Protein AF-A0A842Q6C2-F1 (afdb_monomer)

pLDDT: mean 70.19, std 13.35, range [34.06, 87.88]

Solvent-accessible surface area (backbone atoms only — not comparable to full-atom values): 9998 Å² total; per-residue (Å²)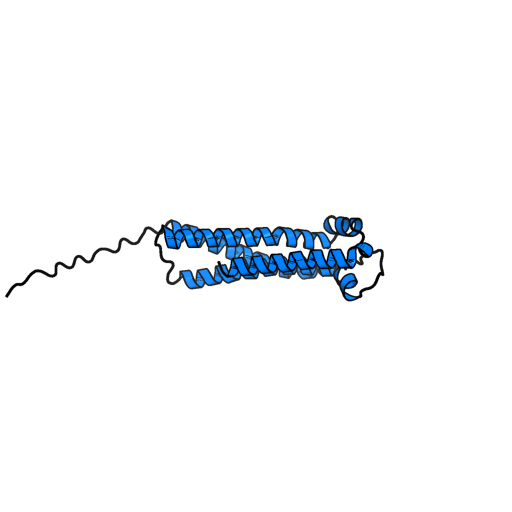: 92,72,68,40,53,50,53,48,50,52,49,53,53,53,51,52,50,53,53,49,52,47,66,75,38,59,87,74,52,58,68,67,60,57,51,46,28,38,77,56,65,44,26,28,37,28,53,49,19,61,59,49,41,59,53,50,46,50,52,48,43,52,52,39,54,50,52,51,48,43,44,72,75,64,66,60,72,85,72,65,76,54,53,63,53,47,48,44,33,60,41,19,40,50,50,18,42,50,48,29,25,51,47,30,33,50,39,11,34,61,13,31,27,54,52,56,42,68,71,64,70,44,89,69,58,103,60,68,68,62,35,68,68,60,40,61,70,44,48,58,61,39,50,54,26,45,52,41,21,52,54,17,50,52,52,46,53,52,52,49,54,56,59,68,70,52,71,80,79,74,76,75,76,80,78,73,84,74,72,89,74,92,129

Radius of gyration: 24.78 Å; Cα contacts (8 Å, |Δi|>4): 148; chains: 1; bounding box: 52×26×93 Å

Secondary structure (DSSP, 8-state):
-HHHHHHHHHHHHHHHHHHHHHHHTTTTS-HHHHHHHHHSSTTHHHHHHHHHHHHHHHHHHHHHHHHHHHHHHH-----STHHHHHHHHHHHHHHHHHHHHHHHHHHHHHHTSHHHHHHH-----SS----HHHHHHHHHHHHHHHHHHHHHHHHHHHHHHHHHHS-----------------

Structure (mmCIF, N/CA/C/O backbone):
data_AF-A0A842Q6C2-F1
#
_entry.id   AF-A0A842Q6C2-F1
#
loop_
_atom_site.group_PDB
_atom_site.id
_atom_site.type_symbol
_atom_site.label_atom_id
_atom_site.label_alt_id
_atom_site.label_comp_id
_atom_site.label_asym_id
_atom_site.label_entity_id
_atom_site.label_seq_id
_atom_site.pdbx_PDB_ins_code
_atom_site.Cartn_x
_atom_site.Cartn_y
_atom_site.Cartn_z
_atom_site.occupancy
_atom_site.B_iso_or_equiv
_atom_site.auth_seq_id
_atom_site.auth_comp_id
_atom_site.auth_asym_id
_atom_site.auth_atom_id
_atom_site.pdbx_PDB_model_num
ATOM 1 N N . MET A 1 1 ? -1.614 2.143 16.964 1.00 62.56 1 MET A N 1
ATOM 2 C CA . MET A 1 1 ? -0.408 2.996 17.095 1.00 62.56 1 MET A CA 1
ATOM 3 C C . MET A 1 1 ? 0.845 2.336 16.529 1.00 62.56 1 MET A C 1
ATOM 5 O O . MET A 1 1 ? 1.355 2.864 15.557 1.00 62.56 1 MET A O 1
ATOM 9 N N . VAL A 1 2 ? 1.304 1.185 17.041 1.00 66.50 2 VAL A N 1
ATOM 10 C CA . VAL A 1 2 ? 2.536 0.516 16.550 1.00 66.50 2 VAL A CA 1
ATOM 11 C C . VAL A 1 2 ? 2.531 0.286 15.030 1.00 66.50 2 VAL A C 1
ATOM 13 O O . VAL A 1 2 ? 3.483 0.643 14.353 1.00 66.50 2 VAL A O 1
ATOM 16 N N . SER A 1 3 ? 1.425 -0.217 14.475 1.00 67.81 3 SER A N 1
ATOM 17 C CA . SER A 1 3 ? 1.258 -0.417 13.025 1.00 67.81 3 SER A CA 1
ATOM 18 C C . SER A 1 3 ? 1.362 0.880 12.200 1.00 67.81 3 SER A C 1
ATOM 20 O O . SER A 1 3 ? 2.012 0.887 11.160 1.00 67.81 3 SER A O 1
ATOM 22 N N . ALA A 1 4 ? 0.774 1.985 12.671 1.00 69.31 4 ALA A N 1
ATOM 23 C CA . ALA A 1 4 ? 0.839 3.277 11.982 1.00 69.31 4 ALA A CA 1
ATOM 24 C C . ALA A 1 4 ? 2.267 3.844 11.989 1.00 69.31 4 ALA A C 1
ATOM 26 O O . ALA A 1 4 ? 2.733 4.368 10.983 1.00 69.31 4 ALA A O 1
ATOM 27 N N . ILE A 1 5 ? 2.979 3.686 13.110 1.00 75.44 5 ILE A N 1
ATOM 28 C CA . ILE A 1 5 ? 4.387 4.080 13.240 1.00 75.44 5 ILE A CA 1
ATOM 29 C C . ILE A 1 5 ? 5.261 3.247 12.294 1.00 75.44 5 ILE A C 1
ATOM 31 O O . ILE A 1 5 ? 6.116 3.804 11.612 1.00 75.44 5 ILE A O 1
ATOM 35 N N . LEU A 1 6 ? 5.022 1.935 12.203 1.00 76.81 6 LEU A N 1
ATOM 36 C CA . LEU A 1 6 ? 5.758 1.048 11.298 1.00 76.81 6 LEU A CA 1
ATOM 37 C C . LEU A 1 6 ? 5.516 1.394 9.823 1.00 76.81 6 LEU A C 1
ATOM 39 O O . LEU A 1 6 ? 6.478 1.527 9.071 1.00 76.81 6 LEU A O 1
ATOM 43 N N . GLN A 1 7 ? 4.263 1.598 9.411 1.00 73.44 7 GLN A N 1
ATOM 44 C CA . GLN A 1 7 ? 3.949 1.996 8.032 1.00 73.44 7 GLN A CA 1
ATOM 45 C C . GLN A 1 7 ? 4.494 3.387 7.687 1.00 73.44 7 GLN A C 1
ATOM 47 O O . GLN A 1 7 ? 5.033 3.582 6.597 1.00 73.44 7 GLN A O 1
ATOM 52 N N . GLY A 1 8 ? 4.411 4.335 8.627 1.00 76.25 8 GLY A N 1
ATOM 53 C CA . GLY A 1 8 ? 4.997 5.666 8.477 1.00 76.25 8 GLY A CA 1
ATOM 54 C C . GLY A 1 8 ? 6.522 5.622 8.357 1.00 76.25 8 GLY A C 1
ATOM 55 O O . GLY A 1 8 ? 7.090 6.275 7.486 1.00 76.25 8 GLY A O 1
ATOM 56 N N . SER A 1 9 ? 7.194 4.798 9.164 1.00 80.56 9 SER A N 1
ATOM 57 C CA . SER A 1 9 ? 8.642 4.584 9.057 1.00 80.56 9 SER A CA 1
ATOM 58 C C . SER A 1 9 ? 9.026 3.958 7.714 1.00 80.56 9 SER A C 1
ATOM 60 O O . SER A 1 9 ? 9.970 4.426 7.078 1.00 80.56 9 SER A O 1
ATOM 62 N N . LEU A 1 10 ? 8.259 2.971 7.240 1.00 82.19 10 LEU A N 1
ATOM 63 C CA . LEU A 1 10 ? 8.469 2.353 5.931 1.00 82.19 10 LEU A CA 1
ATOM 64 C C . LEU A 1 10 ? 8.329 3.373 4.790 1.00 82.19 10 LEU A C 1
ATOM 66 O O . LEU A 1 10 ? 9.134 3.358 3.863 1.00 82.19 10 LEU A O 1
ATOM 70 N N . PHE A 1 11 ? 7.368 4.298 4.878 1.00 82.94 11 PHE A N 1
ATOM 71 C CA . PHE A 1 11 ? 7.216 5.376 3.895 1.00 82.94 11 PHE A CA 1
ATOM 72 C C . PHE A 1 11 ? 8.420 6.314 3.846 1.00 82.94 11 PHE A C 1
ATOM 74 O O . PHE A 1 11 ? 8.865 6.688 2.761 1.00 82.94 11 PHE A O 1
ATOM 81 N N . ILE A 1 12 ? 8.963 6.674 5.011 1.00 85.38 12 ILE A N 1
ATOM 82 C CA . ILE A 1 12 ? 10.138 7.547 5.102 1.00 85.38 12 ILE A CA 1
ATOM 83 C C . ILE A 1 12 ? 11.346 6.872 4.447 1.00 85.38 12 ILE A C 1
ATOM 85 O O . ILE A 1 12 ? 12.038 7.515 3.661 1.00 85.38 12 ILE A O 1
ATOM 89 N N . VAL A 1 13 ? 11.569 5.581 4.719 1.00 86.12 13 VAL A N 1
ATOM 90 C CA . VAL A 1 13 ? 12.654 4.800 4.097 1.00 86.12 13 VAL A CA 1
ATOM 91 C C . VAL A 1 13 ? 12.459 4.685 2.585 1.00 86.12 13 VAL A C 1
ATOM 93 O O . VAL A 1 13 ? 13.404 4.867 1.822 1.00 86.12 13 VAL A O 1
ATOM 96 N N . LEU A 1 14 ? 11.230 4.429 2.134 1.00 82.25 14 LEU A N 1
ATOM 97 C CA . LEU A 1 14 ? 10.921 4.358 0.708 1.00 82.25 14 LEU A CA 1
ATOM 98 C C . LEU A 1 14 ? 11.204 5.703 0.017 1.00 82.25 14 LEU A C 1
ATOM 100 O O . LEU A 1 14 ? 11.886 5.750 -1.004 1.00 82.25 14 LEU A O 1
ATOM 104 N N . THR A 1 15 ? 10.749 6.803 0.613 1.00 81.31 15 THR A N 1
ATOM 105 C CA . THR A 1 15 ? 10.937 8.159 0.079 1.00 81.31 15 THR A CA 1
ATOM 106 C C . THR A 1 15 ? 12.411 8.545 0.038 1.00 81.31 15 THR A C 1
ATOM 108 O O . THR A 1 15 ? 12.896 9.038 -0.980 1.00 81.31 15 THR A O 1
ATOM 111 N N . SER A 1 16 ? 13.151 8.281 1.117 1.00 80.88 16 SER A N 1
ATOM 112 C CA . SER A 1 16 ? 14.581 8.583 1.167 1.00 80.88 16 SER A CA 1
ATOM 113 C C . SER A 1 16 ? 15.370 7.755 0.153 1.00 80.88 16 SER A C 1
ATOM 115 O O . SER A 1 16 ? 16.267 8.294 -0.493 1.00 80.88 16 SER A O 1
ATOM 117 N N . SER A 1 17 ? 14.996 6.488 -0.061 1.00 80.00 17 SER A N 1
ATOM 118 C CA . SER A 1 17 ? 15.606 5.642 -1.091 1.00 80.00 17 SER A CA 1
ATOM 119 C C . SER A 1 17 ? 15.335 6.160 -2.506 1.00 80.00 17 SER A C 1
ATOM 121 O O . SER A 1 17 ? 16.257 6.215 -3.315 1.00 80.00 17 SER A O 1
ATOM 123 N N . GLY A 1 18 ? 14.113 6.628 -2.788 1.00 75.44 18 GLY A N 1
ATOM 124 C CA . GLY A 1 18 ? 13.765 7.226 -4.079 1.00 75.44 18 GLY A CA 1
ATOM 125 C C . GLY A 1 18 ? 14.584 8.484 -4.367 1.00 75.44 18 GLY A C 1
ATOM 126 O O . GLY A 1 18 ? 15.153 8.614 -5.449 1.00 75.44 18 GLY A O 1
ATOM 127 N N . ILE A 1 19 ? 14.728 9.362 -3.370 1.00 80.38 19 ILE A N 1
ATOM 128 C CA . ILE A 1 19 ? 15.564 10.568 -3.474 1.00 80.38 19 ILE A CA 1
ATOM 129 C C . ILE A 1 19 ? 17.041 10.194 -3.668 1.00 80.38 19 ILE A C 1
ATOM 131 O O . ILE A 1 19 ? 17.722 10.807 -4.487 1.00 80.38 19 ILE A O 1
ATOM 135 N N . ALA A 1 20 ? 17.543 9.180 -2.958 1.00 80.25 20 ALA A N 1
ATOM 136 C CA . ALA A 1 20 ? 18.927 8.724 -3.088 1.00 80.25 20 ALA A CA 1
ATOM 137 C C . ALA A 1 20 ? 19.221 8.146 -4.483 1.00 80.25 20 ALA A C 1
ATOM 139 O O . ALA A 1 20 ? 20.240 8.489 -5.082 1.00 80.25 20 ALA A O 1
ATOM 140 N N . ILE A 1 21 ? 18.315 7.325 -5.027 1.00 74.12 21 ILE A N 1
ATOM 141 C CA . ILE A 1 21 ? 18.409 6.800 -6.398 1.00 74.12 21 ILE A CA 1
ATOM 142 C C . ILE A 1 21 ? 18.373 7.961 -7.396 1.00 74.12 21 ILE A C 1
ATOM 144 O O . ILE A 1 21 ? 19.222 8.038 -8.280 1.00 74.12 21 ILE A O 1
ATOM 148 N N . GLN A 1 22 ? 17.4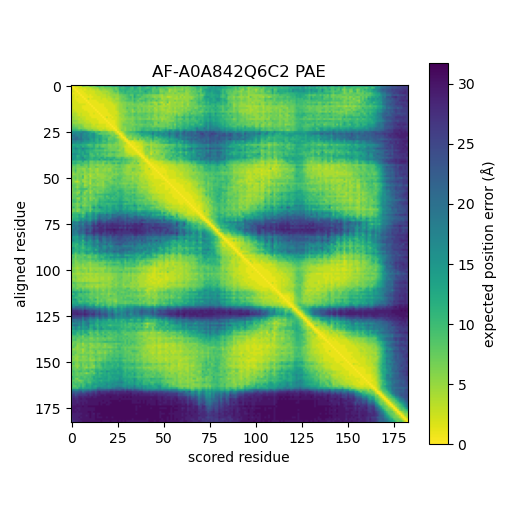52 8.911 -7.229 1.00 70.94 22 GLN A N 1
ATOM 149 C CA . GLN A 1 22 ? 17.377 10.084 -8.097 1.00 70.94 22 GLN A CA 1
ATOM 150 C C . GLN A 1 22 ? 18.669 10.916 -8.059 1.00 70.94 22 GLN A C 1
ATOM 152 O O . GLN A 1 22 ? 19.136 11.359 -9.104 1.00 70.94 22 GLN A O 1
ATOM 157 N N . LEU A 1 23 ? 19.276 11.090 -6.881 1.00 72.81 23 LEU A N 1
ATOM 158 C CA . LEU A 1 23 ? 20.545 11.802 -6.722 1.00 72.81 23 LEU A CA 1
ATOM 159 C C . LEU A 1 23 ? 21.715 11.054 -7.382 1.00 72.81 23 LEU A C 1
ATOM 161 O O . LEU A 1 23 ? 22.592 11.684 -7.968 1.00 72.81 23 LEU A O 1
ATOM 165 N N . MET A 1 24 ? 21.716 9.721 -7.314 1.00 72.25 24 MET A N 1
ATOM 166 C CA . MET A 1 24 ? 22.753 8.870 -7.904 1.00 72.25 24 MET A CA 1
ATOM 167 C C . MET A 1 24 ? 22.676 8.821 -9.439 1.00 72.25 24 MET A C 1
ATOM 169 O O . MET A 1 24 ? 23.711 8.791 -10.100 1.00 72.25 24 MET A O 1
ATOM 173 N N . TYR A 1 25 ? 21.467 8.871 -10.006 1.00 69.44 25 TYR A N 1
ATOM 174 C CA . TYR A 1 25 ? 21.213 8.775 -11.452 1.00 69.44 25 TYR A CA 1
ATOM 175 C C . TYR A 1 25 ? 20.803 10.107 -12.100 1.00 69.44 25 TYR A C 1
ATOM 177 O O . TYR A 1 25 ? 20.262 10.123 -13.209 1.00 69.44 25 TYR A O 1
ATOM 185 N N . LEU A 1 26 ? 21.108 11.230 -11.439 1.00 63.44 26 LEU A N 1
ATOM 186 C CA . LEU A 1 26 ? 20.734 12.592 -11.845 1.00 63.44 26 LEU A CA 1
ATOM 187 C C . LEU A 1 26 ? 21.187 12.955 -13.276 1.00 63.44 26 LEU A C 1
ATOM 189 O O . LEU A 1 26 ? 20.567 13.789 -13.928 1.00 63.44 26 LEU A O 1
ATOM 193 N N . TYR A 1 27 ? 22.266 12.325 -13.756 1.00 57.84 27 TYR A N 1
ATOM 194 C CA . TYR A 1 27 ? 22.853 12.544 -15.084 1.00 57.84 27 TYR A CA 1
ATOM 195 C C . TYR A 1 27 ? 22.459 11.488 -16.129 1.00 57.84 27 TYR A C 1
ATOM 197 O O . TYR A 1 27 ? 22.696 11.695 -17.317 1.00 57.84 27 TYR A O 1
ATOM 205 N N . THR A 1 28 ? 21.875 10.363 -15.710 1.00 61.00 28 THR A N 1
ATOM 206 C CA . THR A 1 28 ? 21.568 9.217 -16.586 1.00 61.00 28 THR A CA 1
ATOM 207 C C . THR A 1 28 ? 20.094 9.186 -16.980 1.00 61.00 28 THR A C 1
ATOM 209 O O . THR A 1 28 ? 19.765 8.802 -18.099 1.00 61.00 28 THR A O 1
ATOM 212 N N . ILE A 1 29 ? 19.202 9.624 -16.086 1.00 62.25 29 ILE A N 1
ATOM 213 C CA . ILE A 1 29 ? 17.759 9.693 -16.336 1.00 62.25 29 ILE A CA 1
ATOM 214 C C . ILE A 1 29 ? 17.377 11.155 -16.562 1.00 62.25 29 ILE A C 1
ATOM 216 O O . ILE A 1 29 ? 17.435 11.977 -15.649 1.00 62.25 29 ILE A O 1
ATOM 220 N N . ASN A 1 30 ? 16.968 11.491 -17.787 1.00 66.81 30 ASN A N 1
ATOM 221 C CA . ASN A 1 30 ? 16.516 12.840 -18.101 1.00 66.81 30 ASN A CA 1
ATOM 222 C C . ASN A 1 30 ? 15.198 13.122 -17.363 1.00 66.81 30 ASN A C 1
ATOM 224 O O . ASN A 1 30 ? 14.213 12.401 -17.539 1.00 66.81 30 ASN A O 1
ATOM 228 N N . ILE A 1 31 ? 15.169 14.171 -16.536 1.00 66.50 31 ILE A N 1
ATOM 229 C CA . ILE A 1 31 ? 14.032 14.453 -15.647 1.00 66.50 31 ILE A CA 1
ATOM 230 C C . ILE A 1 31 ? 12.729 14.669 -16.423 1.00 66.50 31 ILE A C 1
ATOM 232 O O . ILE A 1 31 ? 11.658 14.300 -15.951 1.00 66.50 31 ILE A O 1
ATOM 236 N N . ILE A 1 32 ? 12.832 15.199 -17.646 1.00 67.44 32 ILE A N 1
ATOM 237 C CA . ILE A 1 32 ? 11.697 15.393 -18.549 1.00 67.44 32 ILE A CA 1
ATOM 238 C C . ILE A 1 32 ? 11.133 14.042 -18.987 1.00 67.44 32 ILE A C 1
ATOM 240 O O . ILE A 1 32 ? 9.923 13.874 -18.996 1.00 67.44 32 ILE A O 1
ATOM 244 N N . GLN A 1 33 ? 11.989 13.066 -19.292 1.00 66.69 33 GLN A N 1
ATOM 245 C CA . GLN A 1 33 ? 11.580 11.732 -19.736 1.00 66.69 33 GLN A CA 1
ATOM 246 C C . GLN A 1 33 ? 10.929 10.938 -18.597 1.00 66.69 33 GLN A C 1
ATOM 248 O O . GLN A 1 33 ? 9.921 10.273 -18.811 1.00 66.69 33 GLN A O 1
ATOM 253 N N . PHE A 1 34 ? 11.446 11.074 -17.373 1.00 67.62 34 PHE A N 1
ATOM 254 C CA . PHE A 1 34 ? 10.833 10.496 -16.175 1.00 67.62 34 PHE A CA 1
ATOM 255 C C . PHE A 1 34 ? 9.469 11.126 -15.845 1.00 67.62 34 PHE A C 1
ATOM 257 O O . PHE A 1 34 ? 8.516 10.406 -15.533 1.00 67.62 34 PHE A O 1
ATOM 264 N N . LEU A 1 35 ? 9.352 12.459 -15.939 1.00 68.75 35 LEU A N 1
ATOM 265 C CA . LEU A 1 35 ? 8.065 13.141 -15.782 1.00 68.75 35 LEU A CA 1
ATOM 266 C C . LEU A 1 35 ? 7.079 12.704 -16.866 1.00 68.75 35 LEU A C 1
ATOM 268 O O . LEU A 1 35 ? 5.946 12.375 -16.531 1.00 68.75 35 LEU A O 1
ATOM 272 N N . LEU A 1 36 ? 7.505 12.667 -18.134 1.00 69.25 36 LEU A N 1
ATOM 273 C CA . LEU A 1 36 ? 6.650 12.247 -19.243 1.00 69.25 36 LEU A CA 1
ATOM 274 C C . LEU A 1 36 ? 6.118 10.835 -19.000 1.00 69.25 36 LEU A C 1
ATOM 276 O O . LEU A 1 36 ? 4.911 10.655 -19.038 1.00 69.25 36 LEU A O 1
ATOM 280 N N . LEU A 1 37 ? 6.978 9.882 -18.619 1.00 69.50 37 LEU A N 1
ATOM 281 C CA . LEU A 1 37 ? 6.569 8.510 -18.288 1.00 69.50 37 LEU A CA 1
ATOM 282 C C . LEU A 1 37 ? 5.562 8.433 -17.130 1.00 69.50 37 LEU A C 1
ATOM 284 O O . LEU A 1 37 ? 4.707 7.542 -17.071 1.00 69.50 37 LEU A O 1
ATOM 288 N N . SER A 1 3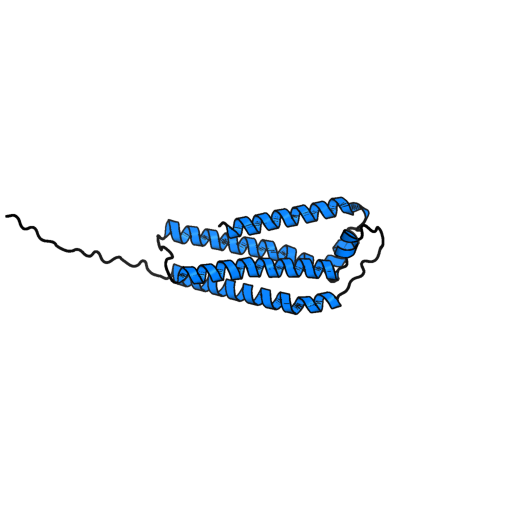8 ? 5.697 9.346 -16.167 1.00 71.62 38 SER A N 1
ATOM 289 C CA . SER A 1 38 ? 4.820 9.425 -14.996 1.00 71.62 38 SER A CA 1
ATOM 290 C C . SER A 1 38 ? 3.425 9.967 -15.339 1.00 71.62 38 SER A C 1
ATOM 292 O O . SER A 1 38 ? 2.485 9.711 -14.587 1.00 71.62 38 SER A O 1
ATOM 294 N N . PHE A 1 39 ? 3.265 10.670 -16.467 1.00 73.56 39 PHE A N 1
ATOM 295 C CA . PHE A 1 39 ? 1.974 11.173 -16.960 1.00 73.56 39 PHE A CA 1
ATOM 296 C C . PHE A 1 39 ? 1.419 10.350 -18.137 1.00 73.56 39 PHE A C 1
ATOM 298 O O . PHE A 1 39 ? 0.218 10.085 -18.195 1.00 73.56 39 PHE A O 1
ATOM 305 N N . GLU A 1 40 ? 2.287 9.879 -19.026 1.00 69.62 40 GLU A N 1
ATOM 306 C CA . GLU A 1 40 ? 2.007 9.045 -20.192 1.00 69.62 40 GLU A CA 1
ATOM 307 C C . GLU A 1 40 ? 2.851 7.768 -20.107 1.00 69.62 40 GLU A C 1
ATOM 309 O O . GLU A 1 40 ? 4.062 7.804 -20.264 1.00 69.62 40 GLU A O 1
ATOM 314 N N . GLY A 1 41 ? 2.213 6.624 -19.841 1.00 73.94 41 GLY A N 1
ATOM 315 C CA . GLY A 1 41 ? 2.886 5.320 -19.818 1.00 73.94 41 GLY A CA 1
ATOM 316 C C . GLY A 1 41 ? 2.643 4.508 -18.541 1.00 73.94 41 GLY A C 1
ATOM 317 O O . GLY A 1 41 ? 1.732 4.815 -17.763 1.00 73.94 41 GLY A O 1
ATOM 318 N N . PRO A 1 42 ? 3.402 3.420 -18.323 1.00 75.06 42 PRO A N 1
ATOM 319 C CA . PRO A 1 42 ? 3.259 2.553 -17.155 1.00 75.06 42 PRO A CA 1
ATOM 320 C C . PRO A 1 42 ? 3.778 3.161 -15.840 1.00 75.06 42 PRO A C 1
ATOM 322 O O . PRO A 1 42 ? 3.335 2.755 -14.764 1.00 75.06 42 PRO A O 1
ATOM 325 N N . ALA A 1 43 ? 4.656 4.170 -15.880 1.00 75.56 43 ALA A N 1
ATOM 326 C CA . ALA A 1 43 ? 5.169 4.787 -14.651 1.00 75.56 43 ALA A CA 1
ATOM 327 C C . ALA A 1 43 ? 4.120 5.637 -13.909 1.00 75.56 43 ALA A C 1
ATOM 329 O O . ALA A 1 43 ? 4.266 5.862 -12.706 1.00 75.56 43 ALA A O 1
ATOM 330 N N . LYS A 1 44 ? 3.000 6.007 -14.548 1.00 82.56 44 LYS A N 1
ATOM 331 C CA . LYS A 1 44 ? 1.844 6.620 -13.860 1.00 82.56 44 LYS A CA 1
ATOM 332 C C . LYS A 1 44 ? 1.341 5.795 -12.674 1.00 82.56 44 LYS A C 1
ATOM 334 O O . LYS A 1 44 ? 0.820 6.344 -11.709 1.00 82.56 44 LYS A O 1
ATOM 339 N N . TRP A 1 45 ? 1.514 4.475 -12.724 1.00 80.88 45 TRP A N 1
ATOM 340 C CA . TRP A 1 45 ? 1.124 3.577 -11.641 1.00 80.88 45 TRP A CA 1
ATOM 341 C C . TRP A 1 45 ? 2.064 3.668 -10.434 1.00 80.88 45 TRP A C 1
ATOM 343 O O . TRP A 1 45 ? 1.602 3.517 -9.305 1.00 80.88 45 TRP A O 1
ATOM 353 N N . ILE A 1 46 ? 3.341 4.013 -10.652 1.00 80.75 46 ILE A N 1
ATOM 354 C CA . ILE A 1 46 ? 4.281 4.368 -9.575 1.00 80.75 46 ILE A CA 1
ATOM 355 C C . ILE A 1 46 ? 3.791 5.640 -8.887 1.00 80.75 46 ILE A C 1
ATOM 357 O O . ILE A 1 46 ? 3.672 5.672 -7.664 1.00 80.75 46 ILE A O 1
ATOM 361 N N . PHE A 1 47 ? 3.462 6.670 -9.672 1.00 78.88 47 PHE A N 1
ATOM 362 C CA . PHE A 1 47 ? 2.960 7.940 -9.150 1.00 78.88 47 PHE A CA 1
ATOM 363 C C . PHE A 1 47 ? 1.648 7.755 -8.376 1.00 78.88 47 PHE A C 1
ATOM 365 O O . PHE A 1 47 ? 1.503 8.250 -7.256 1.00 78.88 47 PHE A O 1
ATOM 372 N N . LEU A 1 48 ? 0.725 6.964 -8.929 1.00 82.25 48 LEU A N 1
ATOM 373 C CA . LEU A 1 48 ? -0.530 6.618 -8.272 1.00 82.25 48 LEU A CA 1
ATOM 374 C C . LEU A 1 48 ? -0.289 5.876 -6.952 1.00 82.25 48 LEU A C 1
ATOM 376 O O . LEU A 1 48 ? -0.855 6.264 -5.934 1.00 82.25 48 LEU A O 1
ATOM 380 N N . GLY A 1 49 ? 0.575 4.857 -6.943 1.00 81.88 49 GLY A N 1
ATOM 381 C CA . GLY A 1 49 ? 0.937 4.126 -5.726 1.00 81.88 49 GLY A CA 1
ATOM 382 C C . GLY A 1 49 ? 1.587 5.025 -4.669 1.00 81.88 49 GLY A C 1
ATOM 383 O O . GLY A 1 49 ? 1.242 4.938 -3.490 1.00 81.88 49 GLY A O 1
ATOM 384 N N . TYR A 1 50 ? 2.461 5.941 -5.093 1.00 79.81 50 TYR A N 1
ATOM 385 C CA . TYR A 1 50 ? 3.152 6.883 -4.212 1.00 79.81 50 TYR A CA 1
ATOM 386 C C . TYR A 1 50 ? 2.213 7.912 -3.570 1.00 79.81 50 TYR A C 1
ATOM 388 O O . TYR A 1 50 ? 2.412 8.251 -2.409 1.00 79.81 50 TYR A O 1
ATOM 396 N N . ILE A 1 51 ? 1.178 8.387 -4.273 1.00 82.62 51 ILE A N 1
ATOM 397 C CA . ILE A 1 51 ? 0.146 9.266 -3.685 1.00 82.62 51 ILE A CA 1
ATOM 398 C C . ILE A 1 51 ? -0.833 8.470 -2.819 1.00 82.62 51 ILE A C 1
ATOM 400 O O . ILE A 1 51 ? -1.271 8.944 -1.770 1.00 82.62 51 ILE A O 1
ATOM 404 N N . PHE A 1 52 ? -1.184 7.256 -3.236 1.00 81.19 52 PHE A N 1
ATOM 405 C CA . PHE A 1 52 ? -2.157 6.430 -2.530 1.00 81.19 52 PHE A CA 1
ATOM 406 C C . PHE A 1 52 ? -1.649 5.977 -1.152 1.00 81.19 52 PHE A C 1
ATOM 408 O O . PHE A 1 52 ? -2.392 5.993 -0.171 1.00 81.19 52 PHE A O 1
ATOM 415 N N . TYR A 1 53 ? -0.364 5.644 -1.039 1.00 79.81 53 TYR A N 1
ATOM 416 C CA . TYR A 1 53 ? 0.237 5.155 0.202 1.00 79.81 53 TYR A CA 1
ATOM 417 C C . TYR A 1 53 ? 0.177 6.133 1.407 1.00 79.81 53 TYR A C 1
ATOM 419 O O . TYR A 1 53 ? -0.267 5.712 2.478 1.00 79.81 53 TYR A O 1
ATOM 427 N N . PRO A 1 54 ? 0.523 7.435 1.302 1.00 78.38 54 PRO A N 1
ATOM 428 C CA . PRO A 1 54 ? 0.387 8.384 2.411 1.00 78.38 54 PRO A CA 1
ATOM 429 C C . PRO A 1 54 ? -1.073 8.666 2.795 1.00 78.38 54 PRO A C 1
ATOM 431 O O . PRO A 1 54 ? -1.348 8.940 3.968 1.00 78.38 54 PRO A O 1
ATOM 434 N N . ILE A 1 55 ? -2.020 8.551 1.855 1.00 81.12 55 ILE A N 1
ATOM 435 C CA . ILE A 1 55 ? -3.459 8.637 2.156 1.00 81.12 55 ILE A CA 1
ATOM 436 C C . ILE A 1 55 ? -3.861 7.480 3.081 1.00 81.12 55 ILE A C 1
ATOM 438 O O . ILE A 1 55 ? -4.514 7.705 4.102 1.00 81.12 55 ILE A O 1
ATOM 442 N N . LEU A 1 56 ? -3.408 6.258 2.783 1.00 76.00 56 LEU A N 1
ATOM 443 C CA . LEU A 1 56 ? -3.667 5.084 3.621 1.00 76.00 56 LEU A CA 1
ATOM 444 C C . LEU A 1 56 ? -3.019 5.190 5.005 1.00 76.00 56 LEU A C 1
ATOM 446 O O . LEU A 1 56 ? -3.671 4.914 6.012 1.00 76.00 56 LEU A O 1
ATOM 450 N N . ILE A 1 57 ? -1.769 5.655 5.082 1.00 77.81 57 ILE A N 1
ATOM 451 C CA . ILE A 1 57 ? -1.086 5.879 6.366 1.00 77.81 57 ILE A CA 1
ATOM 452 C C . ILE A 1 57 ? -1.858 6.885 7.222 1.00 77.81 57 ILE A C 1
ATOM 454 O O . ILE A 1 57 ? -2.054 6.663 8.420 1.00 77.81 57 ILE A O 1
ATOM 458 N N . THR A 1 58 ? -2.328 7.972 6.606 1.00 77.19 58 THR A N 1
ATOM 459 C CA . THR A 1 58 ? -3.115 9.006 7.287 1.00 77.19 58 THR A CA 1
ATOM 460 C C . THR A 1 58 ? -4.427 8.435 7.820 1.00 77.19 58 THR A C 1
ATOM 462 O O . THR A 1 58 ? -4.764 8.672 8.980 1.00 77.19 58 THR A O 1
ATOM 465 N N . LEU A 1 59 ? -5.129 7.616 7.031 1.00 75.31 59 LEU A N 1
ATOM 466 C CA . LEU A 1 59 ? -6.361 6.952 7.461 1.00 75.31 59 LEU A CA 1
ATOM 467 C C . LEU A 1 59 ? -6.127 6.068 8.699 1.00 75.31 59 LEU A C 1
ATOM 469 O O . LEU A 1 59 ? -6.855 6.165 9.685 1.00 75.31 59 LEU A O 1
ATOM 473 N N . ILE A 1 60 ? -5.054 5.275 8.699 1.00 75.50 60 ILE A N 1
ATOM 474 C CA . ILE A 1 60 ? -4.711 4.372 9.811 1.00 75.50 60 ILE A CA 1
ATOM 475 C C . ILE A 1 60 ? -4.291 5.156 11.061 1.00 75.50 60 ILE A C 1
ATOM 477 O O . ILE A 1 60 ? -4.629 4.772 12.187 1.00 75.50 60 ILE A O 1
ATOM 481 N N . ALA A 1 61 ? -3.572 6.267 10.887 1.00 76.56 61 ALA A N 1
ATOM 482 C CA . ALA A 1 61 ? -3.202 7.156 11.982 1.00 76.56 61 ALA A CA 1
ATOM 483 C C . ALA A 1 61 ? -4.441 7.794 12.630 1.00 76.56 61 ALA A C 1
ATOM 485 O O . ALA A 1 61 ? -4.564 7.778 13.858 1.00 76.56 61 ALA A O 1
ATOM 486 N N . ILE A 1 62 ? -5.383 8.282 11.816 1.00 76.56 62 ILE A N 1
ATOM 487 C CA . ILE A 1 62 ? -6.648 8.863 12.276 1.00 76.56 62 ILE A CA 1
ATOM 488 C C . ILE A 1 62 ? -7.452 7.824 13.069 1.00 76.56 62 ILE A C 1
ATOM 490 O O . ILE A 1 62 ? -7.814 8.078 14.221 1.00 76.56 62 ILE A O 1
ATOM 494 N N . THR A 1 63 ? -7.646 6.623 12.519 1.00 73.00 63 THR A N 1
ATOM 495 C CA . THR A 1 63 ? -8.334 5.521 13.208 1.00 73.00 63 THR A CA 1
ATOM 496 C C . THR A 1 63 ? -7.663 5.180 14.547 1.00 73.00 63 THR A C 1
ATOM 498 O O . THR A 1 63 ? -8.340 5.004 15.563 1.00 73.00 63 THR A O 1
ATOM 501 N N . ALA A 1 64 ? -6.327 5.156 14.609 1.00 71.81 64 ALA A N 1
ATOM 502 C CA . ALA A 1 64 ? -5.598 4.888 15.851 1.00 71.81 64 ALA A CA 1
ATOM 503 C C . ALA A 1 64 ? -5.797 5.975 16.925 1.00 71.81 64 ALA A C 1
ATOM 505 O O . ALA A 1 64 ? -5.925 5.644 18.108 1.00 71.81 64 ALA A O 1
ATOM 506 N N . ILE A 1 65 ? -5.829 7.253 16.534 1.00 73.38 65 ILE A N 1
ATOM 507 C CA . ILE A 1 65 ? -6.103 8.376 17.446 1.00 73.38 65 ILE A CA 1
ATOM 508 C C . ILE A 1 65 ? -7.534 8.280 17.984 1.00 73.38 65 ILE A C 1
ATOM 510 O O . ILE A 1 65 ? -7.757 8.472 19.182 1.00 73.38 65 ILE A O 1
ATOM 514 N N . PHE A 1 66 ? -8.494 7.914 17.134 1.00 70.25 66 PHE A N 1
ATOM 515 C CA . PHE A 1 66 ? -9.880 7.722 17.552 1.00 70.25 66 PHE A CA 1
ATOM 516 C C . PHE A 1 66 ? -10.046 6.579 18.551 1.00 70.25 66 PHE A C 1
ATOM 518 O O . PHE A 1 66 ? -10.711 6.767 19.571 1.00 70.25 66 PHE A O 1
ATOM 525 N N . TYR A 1 67 ? -9.418 5.422 18.321 1.00 67.69 67 TYR A N 1
ATOM 526 C CA . TYR A 1 67 ? -9.457 4.327 19.296 1.00 67.69 67 TYR A CA 1
ATOM 527 C C . TYR A 1 67 ? -8.850 4.737 20.643 1.00 67.69 67 TYR A C 1
ATOM 529 O O . TYR A 1 67 ? -9.418 4.411 21.686 1.00 67.69 67 TYR A O 1
ATOM 537 N N . ASN A 1 68 ? -7.765 5.519 20.633 1.00 70.56 68 ASN A N 1
ATOM 538 C CA . ASN A 1 68 ? -7.182 6.065 21.858 1.00 70.56 68 ASN A CA 1
ATOM 539 C C . ASN A 1 68 ? -8.166 6.997 22.592 1.00 70.56 68 ASN A C 1
ATOM 541 O O . ASN A 1 68 ? -8.341 6.890 23.804 1.00 70.56 68 ASN A O 1
ATOM 545 N N . HIS A 1 69 ? -8.873 7.862 21.861 1.00 70.62 69 HIS A N 1
ATOM 546 C CA . HIS A 1 69 ? -9.898 8.733 22.439 1.00 70.62 69 HIS A CA 1
ATOM 547 C C . HIS A 1 69 ? -11.079 7.938 23.026 1.00 70.62 69 HIS A C 1
ATOM 549 O O . HIS A 1 69 ? -11.543 8.245 24.122 1.00 70.62 69 HIS A O 1
ATOM 555 N N . LEU A 1 70 ? -11.547 6.888 22.344 1.00 68.56 70 LEU A N 1
ATOM 556 C CA . LEU A 1 70 ? -12.629 6.027 22.838 1.00 68.56 70 LEU A CA 1
ATOM 557 C C . LEU A 1 70 ? -12.247 5.287 24.131 1.00 68.56 70 LEU A C 1
ATOM 559 O O . LEU A 1 70 ? -13.076 5.156 25.035 1.00 68.56 70 LEU A O 1
ATOM 563 N N . GLU A 1 71 ? -11.012 4.798 24.232 1.00 64.06 71 GLU A N 1
ATOM 564 C CA . GLU A 1 71 ? -10.561 4.030 25.395 1.00 64.06 71 GLU A CA 1
ATOM 565 C C . GLU A 1 71 ? -10.265 4.925 26.605 1.00 64.06 71 GLU A C 1
ATOM 567 O O . GLU A 1 71 ? -10.699 4.609 27.717 1.00 64.06 71 GLU A O 1
ATOM 572 N N . VAL A 1 72 ? -9.589 6.057 26.388 1.00 64.25 72 VAL A N 1
ATOM 573 C CA . VAL A 1 72 ? -9.173 6.972 27.462 1.00 64.25 72 VAL A CA 1
ATOM 574 C C . VAL A 1 72 ? -10.332 7.848 27.942 1.00 64.25 72 VAL A C 1
ATOM 576 O O . VAL A 1 72 ? -10.523 7.977 29.150 1.00 64.25 72 VAL A O 1
ATOM 579 N N . ASN A 1 73 ? -11.145 8.403 27.035 1.00 61.25 73 ASN A N 1
ATOM 580 C CA . ASN A 1 73 ? -12.178 9.373 27.417 1.00 61.25 73 ASN A CA 1
ATOM 581 C C . ASN A 1 73 ? -13.557 8.755 27.670 1.00 61.25 73 ASN A C 1
ATOM 583 O O . ASN A 1 73 ? -14.297 9.279 28.498 1.00 61.25 73 ASN A O 1
ATOM 587 N N . LEU A 1 74 ? -13.929 7.655 27.000 1.00 6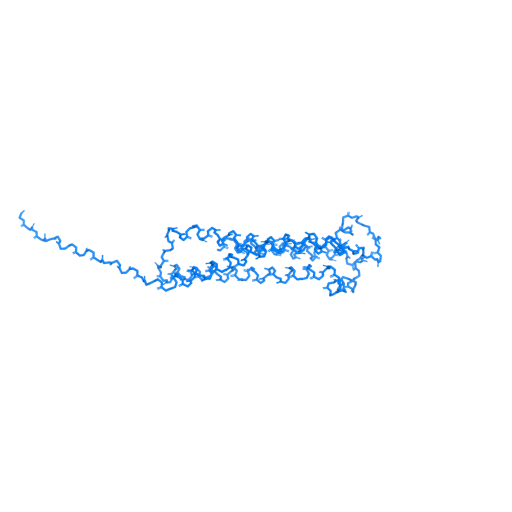0.28 74 LEU A N 1
ATOM 588 C CA . LEU A 1 74 ? -15.255 7.043 27.189 1.00 60.28 74 LEU A CA 1
ATOM 589 C C . LEU A 1 74 ? -15.258 5.815 28.116 1.00 60.28 74 LEU A C 1
ATOM 591 O O . LEU A 1 74 ? -16.333 5.277 28.380 1.00 60.28 74 LEU A O 1
ATOM 595 N N . GLN A 1 75 ? -14.098 5.344 28.601 1.00 57.50 75 GLN A N 1
ATOM 596 C CA . GLN A 1 75 ? -13.938 4.117 29.413 1.00 57.50 75 GLN A CA 1
ATOM 597 C C . GLN A 1 75 ? -14.650 2.865 28.852 1.00 57.50 75 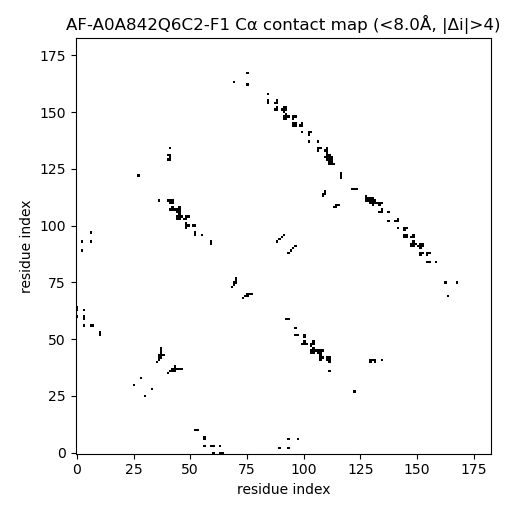GLN A C 1
ATOM 599 O O . GLN A 1 75 ? -14.832 1.858 29.548 1.00 57.50 75 GLN A O 1
ATOM 604 N N . LYS A 1 76 ? -15.038 2.877 27.571 1.00 57.81 76 LYS A N 1
ATOM 605 C CA . LYS A 1 76 ? -15.680 1.750 26.890 1.00 57.81 76 LYS A CA 1
ATOM 606 C C . LYS A 1 76 ? -14.595 0.769 26.471 1.00 57.81 76 LYS A C 1
ATOM 608 O O . LYS A 1 76 ? -14.167 0.731 25.321 1.00 57.81 76 LYS A O 1
ATOM 613 N N . ARG A 1 77 ? -14.125 -0.023 27.437 1.00 51.94 77 ARG A N 1
ATOM 614 C CA . ARG A 1 77 ? -13.047 -0.991 27.228 1.00 51.94 77 ARG A CA 1
ATOM 615 C C . ARG A 1 77 ? -13.456 -2.022 26.178 1.00 51.94 77 ARG A C 1
ATOM 617 O O . ARG A 1 77 ? -14.398 -2.795 26.356 1.00 51.94 77 ARG A O 1
ATOM 624 N N . VAL A 1 78 ? -12.725 -2.032 25.077 1.00 53.41 78 VAL A N 1
ATOM 625 C CA . VAL A 1 78 ? -12.890 -2.960 23.963 1.00 53.41 78 VAL A CA 1
ATOM 626 C C . VAL A 1 78 ? -12.366 -4.336 24.415 1.00 53.41 78 VAL A C 1
ATOM 628 O O . VAL A 1 78 ? -11.165 -4.569 24.423 1.00 53.41 78 VAL A O 1
ATOM 631 N N . ARG A 1 79 ? -13.236 -5.257 24.862 1.00 46.97 79 ARG A N 1
ATOM 632 C CA . ARG A 1 79 ? -12.854 -6.637 25.254 1.00 46.97 79 ARG A CA 1
ATOM 633 C C . ARG A 1 79 ? -13.733 -7.692 24.567 1.00 46.97 79 ARG A C 1
ATOM 635 O O . ARG A 1 79 ? -14.937 -7.496 24.442 1.00 46.97 79 ARG A O 1
ATOM 642 N N . GLY A 1 80 ? -13.128 -8.815 24.161 1.00 56.47 80 GLY A N 1
ATOM 643 C CA . GLY A 1 80 ? -13.814 -10.001 23.615 1.00 56.47 80 GLY A CA 1
ATOM 644 C C . GLY A 1 80 ? -13.770 -10.104 22.084 1.00 56.47 80 GLY A C 1
ATOM 645 O O . GLY A 1 80 ? -12.697 -9.998 21.500 1.00 56.47 80 GLY A O 1
ATOM 646 N N . ILE A 1 81 ? -14.934 -10.269 21.437 1.00 48.38 81 ILE A N 1
ATOM 647 C CA . ILE A 1 81 ? -15.144 -10.388 19.967 1.00 48.38 81 ILE A CA 1
ATOM 648 C C . ILE A 1 81 ? -14.438 -9.279 19.165 1.00 48.38 81 ILE A C 1
ATOM 650 O O . ILE A 1 81 ? -14.009 -9.474 18.030 1.00 48.38 81 ILE A O 1
ATOM 654 N N . LYS A 1 82 ? -14.224 -8.128 19.803 1.00 54.50 82 LYS A N 1
ATOM 655 C CA . LYS A 1 82 ? -13.460 -7.003 19.268 1.00 54.50 82 LYS A CA 1
ATOM 656 C C . LYS A 1 82 ? -11.973 -7.321 19.003 1.00 54.50 82 LYS A C 1
ATOM 658 O O . LYS A 1 82 ? -11.337 -6.567 18.287 1.00 54.50 82 LYS A O 1
ATOM 663 N N . SER A 1 83 ? -11.422 -8.423 19.526 1.00 54.66 83 SER A N 1
ATOM 664 C CA . SER A 1 83 ? -10.045 -8.872 19.260 1.00 54.66 83 SER A CA 1
ATOM 665 C C . SER A 1 83 ? -9.886 -9.479 17.864 1.00 54.66 83 SER A C 1
ATOM 667 O O . SER A 1 83 ? -8.958 -9.102 17.162 1.00 54.66 83 SER A O 1
ATOM 669 N N . VAL A 1 84 ? -10.808 -10.339 17.415 1.00 55.69 84 VAL A N 1
ATOM 670 C CA . VAL A 1 84 ? -10.787 -10.892 16.043 1.00 55.69 84 VAL A CA 1
ATOM 671 C C . VAL A 1 84 ? -11.054 -9.788 15.019 1.00 55.69 84 VAL A C 1
ATOM 673 O O . VAL A 1 84 ? -10.392 -9.711 13.991 1.00 55.69 84 VAL A O 1
ATOM 676 N N . LEU A 1 85 ? -11.965 -8.869 15.344 1.00 56.81 85 LEU A N 1
ATOM 677 C CA . LEU A 1 85 ? -12.235 -7.687 14.527 1.00 56.81 85 LEU A CA 1
ATOM 678 C C . LEU A 1 85 ? -11.038 -6.718 14.484 1.00 56.81 85 LEU A C 1
ATOM 680 O O . LEU A 1 85 ? -10.724 -6.178 13.427 1.00 56.81 85 LEU A O 1
ATOM 684 N N . ALA A 1 86 ? -10.306 -6.567 15.594 1.00 59.47 86 ALA A N 1
ATOM 685 C CA . ALA A 1 86 ? -9.042 -5.835 15.614 1.00 59.47 86 ALA A CA 1
ATOM 686 C C . ALA A 1 86 ? -7.971 -6.519 14.753 1.00 59.47 86 ALA A C 1
ATOM 688 O O . ALA A 1 86 ? -7.216 -5.819 14.092 1.00 59.47 86 ALA A O 1
ATOM 689 N N . TRP A 1 87 ? -7.928 -7.853 14.699 1.00 60.22 87 TRP A N 1
ATOM 690 C CA . TRP A 1 87 ? -7.039 -8.594 13.797 1.00 60.22 87 TRP A CA 1
ATOM 691 C C . TRP A 1 87 ? -7.401 -8.396 12.322 1.00 60.22 87 TRP A C 1
ATOM 693 O O . TRP A 1 87 ? -6.509 -8.165 11.512 1.00 60.22 87 TRP A O 1
ATOM 703 N N . ILE A 1 88 ? -8.691 -8.420 11.973 1.00 64.56 88 ILE A N 1
ATOM 704 C CA . ILE A 1 88 ? -9.163 -8.166 10.601 1.00 64.56 88 ILE A CA 1
ATOM 705 C C . ILE A 1 88 ? -8.843 -6.733 10.172 1.00 64.56 88 ILE A C 1
ATOM 707 O O . ILE A 1 88 ? -8.403 -6.522 9.049 1.00 64.56 88 ILE A O 1
ATOM 711 N N . ASN A 1 89 ? -8.982 -5.756 11.065 1.00 65.81 89 ASN A N 1
ATOM 712 C CA . ASN A 1 89 ? -8.594 -4.377 10.780 1.00 65.81 89 ASN A CA 1
ATOM 713 C C . ASN A 1 89 ? -7.062 -4.222 10.665 1.00 65.81 89 ASN A C 1
ATOM 715 O O . ASN A 1 89 ? -6.546 -3.606 9.732 1.00 65.81 89 ASN A O 1
ATOM 719 N N . LEU A 1 90 ? -6.319 -4.852 11.584 1.00 66.94 90 LEU A N 1
ATOM 720 C CA . LEU A 1 90 ? -4.855 -4.820 11.623 1.00 66.94 90 LEU A CA 1
ATOM 721 C C . LEU A 1 90 ? -4.214 -5.539 10.433 1.00 66.94 90 LEU A C 1
ATOM 723 O O . LEU A 1 90 ? -3.101 -5.186 10.069 1.00 66.94 90 LEU A O 1
ATOM 727 N N . ILE A 1 91 ? -4.864 -6.544 9.849 1.00 66.25 91 ILE A N 1
ATOM 728 C CA . ILE A 1 91 ? -4.366 -7.244 8.659 1.00 66.25 91 ILE A CA 1
ATOM 729 C C . ILE A 1 91 ? -4.951 -6.610 7.394 1.00 66.25 91 ILE A C 1
ATOM 731 O O . ILE A 1 91 ? -4.204 -6.268 6.486 1.00 66.25 91 ILE A O 1
ATOM 735 N N . GLY A 1 92 ? -6.262 -6.387 7.334 1.00 68.62 92 GLY A N 1
ATOM 736 C CA . GLY A 1 92 ? -6.954 -5.915 6.133 1.00 68.62 92 GLY A CA 1
ATOM 737 C C . GLY A 1 92 ? -6.505 -4.529 5.675 1.00 68.62 92 GLY A C 1
ATOM 738 O O . GLY A 1 92 ? -6.094 -4.367 4.530 1.00 68.62 92 GLY A O 1
ATOM 739 N N . VAL A 1 93 ? -6.516 -3.533 6.565 1.00 70.62 93 VAL A N 1
ATOM 740 C CA . VAL A 1 93 ? -6.210 -2.142 6.178 1.00 70.62 93 VAL A CA 1
ATOM 741 C C . VAL A 1 93 ? -4.701 -1.906 6.068 1.00 70.62 93 VAL A C 1
ATOM 743 O O . VAL A 1 93 ? -4.235 -1.200 5.182 1.00 70.62 93 VAL A O 1
ATOM 746 N N . ASN A 1 94 ? -3.919 -2.538 6.939 1.00 76.31 94 ASN A N 1
ATOM 747 C CA . ASN A 1 94 ? -2.471 -2.343 7.020 1.00 76.31 94 ASN A CA 1
ATOM 748 C C . ASN A 1 94 ? -1.701 -3.250 6.044 1.00 76.31 94 ASN A C 1
ATOM 750 O O . ASN A 1 94 ? -0.918 -2.751 5.242 1.00 76.31 94 ASN A O 1
ATOM 754 N N . ALA A 1 95 ? -1.944 -4.569 6.054 1.00 76.12 95 ALA A N 1
ATOM 755 C CA . ALA A 1 95 ? -1.277 -5.475 5.117 1.00 76.12 95 ALA A CA 1
ATOM 756 C C . ALA A 1 95 ? -1.862 -5.342 3.707 1.00 76.12 95 ALA A C 1
ATOM 758 O O . ALA A 1 95 ? -1.095 -5.290 2.753 1.00 76.12 95 ALA A O 1
ATOM 759 N N . GLY A 1 96 ? -3.187 -5.206 3.568 1.00 79.00 96 GLY A N 1
ATOM 760 C CA . GLY A 1 96 ? -3.818 -4.928 2.273 1.00 79.00 96 GLY A CA 1
ATOM 761 C C . GLY A 1 96 ? -3.373 -3.582 1.698 1.00 79.00 96 GLY A C 1
ATOM 762 O O . GLY A 1 96 ? -2.968 -3.516 0.544 1.00 79.00 96 GLY A O 1
ATOM 763 N N . GLY A 1 97 ? -3.335 -2.525 2.515 1.00 78.94 97 GLY A N 1
ATOM 764 C CA . GLY A 1 97 ? -2.895 -1.196 2.078 1.00 78.94 97 GLY A CA 1
ATOM 765 C C . GLY A 1 97 ? -1.440 -1.132 1.640 1.00 78.94 97 GLY A C 1
ATOM 766 O O . GLY A 1 97 ? -1.141 -0.618 0.559 1.00 78.94 97 GLY A O 1
ATOM 767 N N . ALA A 1 98 ? -0.543 -1.718 2.433 1.00 82.62 98 ALA A N 1
ATOM 768 C CA . ALA A 1 98 ? 0.857 -1.841 2.053 1.00 82.62 98 ALA A CA 1
ATOM 769 C C . ALA A 1 98 ? 1.033 -2.727 0.811 1.00 82.62 98 ALA A C 1
ATOM 771 O O . ALA A 1 98 ? 1.799 -2.366 -0.078 1.00 82.62 98 ALA A O 1
ATOM 772 N N . ALA A 1 99 ? 0.302 -3.841 0.706 1.00 84.31 99 ALA A N 1
ATOM 773 C CA . ALA A 1 99 ? 0.385 -4.737 -0.444 1.00 84.31 99 ALA A CA 1
ATOM 774 C C . ALA A 1 99 ? -0.101 -4.070 -1.740 1.00 84.31 99 ALA A C 1
ATOM 776 O O . ALA A 1 99 ? 0.595 -4.165 -2.750 1.00 84.31 99 ALA A O 1
ATOM 777 N N . VAL A 1 100 ? -1.231 -3.347 -1.725 1.00 86.31 100 VAL A N 1
ATOM 778 C CA . VAL A 1 100 ? -1.722 -2.594 -2.898 1.00 86.31 100 VAL A CA 1
ATOM 779 C C . VAL A 1 100 ? -0.684 -1.573 -3.350 1.00 86.31 100 VAL A C 1
ATOM 781 O O . VAL A 1 100 ? -0.322 -1.542 -4.526 1.00 86.31 100 VAL A O 1
ATOM 784 N N . ALA A 1 101 ? -0.176 -0.758 -2.423 1.00 84.88 101 ALA A N 1
ATOM 785 C CA . ALA A 1 101 ? 0.786 0.288 -2.746 1.00 84.88 101 ALA A CA 1
ATOM 786 C C . ALA A 1 101 ? 2.112 -0.284 -3.266 1.00 84.88 101 ALA A C 1
ATOM 788 O O . ALA A 1 101 ? 2.607 0.160 -4.301 1.00 84.88 101 ALA A O 1
ATOM 789 N N . MET A 1 102 ? 2.659 -1.305 -2.601 1.00 83.69 102 MET A N 1
ATOM 790 C CA . MET A 1 102 ? 3.896 -1.958 -3.034 1.00 83.69 102 MET A CA 1
ATOM 791 C C . MET A 1 102 ? 3.727 -2.658 -4.383 1.00 83.69 102 MET A C 1
ATOM 793 O O . MET A 1 102 ? 4.619 -2.563 -5.221 1.00 83.69 102 MET A O 1
ATOM 797 N N . THR A 1 103 ? 2.581 -3.297 -4.636 1.00 86.56 103 THR A N 1
ATOM 798 C CA . THR A 1 103 ? 2.305 -3.933 -5.934 1.00 86.56 103 THR A CA 1
ATOM 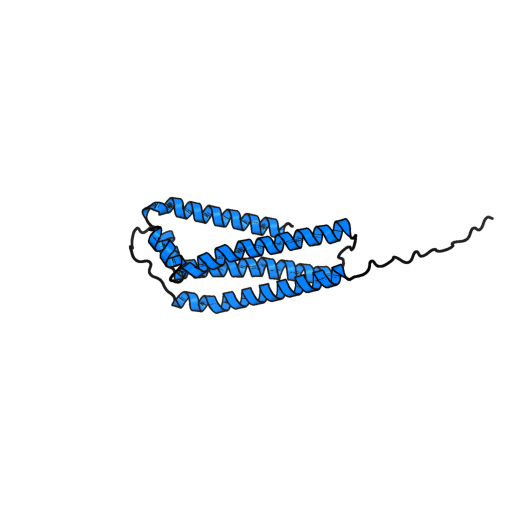799 C C . THR A 1 103 ? 2.172 -2.891 -7.042 1.00 86.56 103 THR A C 1
ATOM 801 O O . THR A 1 103 ? 2.726 -3.095 -8.114 1.00 86.56 103 THR A O 1
ATOM 804 N N . LEU A 1 104 ? 1.517 -1.749 -6.793 1.00 86.81 104 LEU A N 1
ATOM 805 C CA . LEU A 1 104 ? 1.432 -0.638 -7.754 1.00 86.81 104 LEU A CA 1
ATOM 806 C C . LEU A 1 104 ? 2.809 -0.053 -8.090 1.00 86.81 104 LEU A C 1
ATOM 808 O O . LEU A 1 104 ? 3.126 0.149 -9.262 1.00 86.81 104 LEU A O 1
ATOM 812 N N . ILE A 1 105 ? 3.631 0.189 -7.066 1.00 85.38 105 ILE A N 1
ATOM 813 C CA . ILE A 1 105 ? 4.983 0.736 -7.224 1.00 85.38 105 ILE A CA 1
ATOM 814 C C . ILE A 1 105 ? 5.874 -0.262 -7.968 1.00 85.38 105 ILE A C 1
ATOM 816 O O . ILE A 1 105 ? 6.551 0.114 -8.923 1.00 85.38 105 ILE A O 1
ATOM 820 N N . TYR A 1 106 ? 5.843 -1.538 -7.580 1.00 84.38 106 TYR A N 1
ATOM 821 C CA . TYR A 1 106 ? 6.626 -2.589 -8.224 1.00 84.38 106 TYR A CA 1
ATOM 822 C C . TYR A 1 106 ? 6.188 -2.830 -9.673 1.00 84.38 106 TYR A C 1
ATOM 824 O O . TYR A 1 106 ? 7.023 -2.827 -10.576 1.00 84.38 106 TYR A O 1
ATOM 832 N N . ALA A 1 107 ? 4.884 -2.968 -9.919 1.00 86.06 107 ALA A N 1
ATOM 833 C CA . ALA A 1 107 ? 4.347 -3.161 -11.262 1.00 86.06 107 ALA A CA 1
ATOM 834 C C . ALA A 1 107 ? 4.689 -1.974 -12.169 1.00 86.06 107 ALA A C 1
ATOM 836 O O . ALA A 1 107 ? 5.124 -2.174 -13.304 1.00 86.06 107 ALA A O 1
ATOM 837 N N . GLY A 1 108 ? 4.579 -0.744 -11.659 1.00 81.75 108 GLY A N 1
ATOM 838 C CA . GLY A 1 108 ? 4.990 0.458 -12.378 1.00 81.75 108 GLY A CA 1
ATOM 839 C C . GLY A 1 108 ? 6.495 0.496 -12.673 1.00 81.75 108 GLY A C 1
ATOM 840 O O . GLY A 1 108 ? 6.897 0.867 -13.774 1.00 81.75 108 GLY A O 1
ATOM 841 N N . LEU A 1 109 ? 7.342 0.061 -11.737 1.00 79.69 109 LEU A N 1
ATOM 842 C CA . LEU A 1 109 ? 8.799 -0.005 -11.905 1.00 79.69 109 LEU A CA 1
ATOM 843 C C . LEU A 1 109 ? 9.242 -1.043 -12.950 1.00 79.69 109 LEU A C 1
ATOM 845 O O . LEU A 1 109 ? 10.137 -0.763 -13.748 1.00 79.69 109 LEU A O 1
ATOM 849 N N . VAL A 1 110 ? 8.622 -2.228 -12.960 1.00 83.00 110 VAL A N 1
ATOM 850 C CA . VAL A 1 110 ? 8.939 -3.292 -13.931 1.00 83.00 110 VAL A CA 1
ATOM 851 C C . VAL A 1 110 ? 8.431 -2.912 -15.323 1.00 83.00 110 VAL A C 1
ATOM 853 O O . VAL A 1 110 ? 9.153 -3.050 -16.307 1.00 83.00 110 VAL A O 1
ATOM 856 N N . SER A 1 111 ? 7.204 -2.398 -15.418 1.00 79.06 111 SER A N 1
ATOM 857 C CA . SER A 1 111 ? 6.572 -2.071 -16.704 1.00 79.06 111 SER A CA 1
ATOM 858 C C . SER A 1 111 ? 7.146 -0.822 -17.380 1.00 79.06 111 SER A C 1
ATOM 860 O O . SER A 1 111 ? 7.110 -0.724 -18.605 1.00 79.06 111 SER A O 1
ATOM 862 N N . SER A 1 112 ? 7.708 0.115 -16.613 1.00 75.75 112 SER A N 1
ATOM 863 C CA . SER A 1 112 ? 8.389 1.307 -17.142 1.00 75.75 112 SER A CA 1
ATOM 864 C C . SER A 1 112 ? 9.823 1.048 -17.615 1.00 75.75 112 SER A C 1
ATOM 866 O O . SER A 1 112 ? 10.423 1.920 -18.235 1.00 75.75 112 SER A O 1
ATOM 868 N N . GLY A 1 113 ? 10.402 -0.119 -17.310 1.00 73.88 113 GLY A N 1
ATOM 869 C CA . GLY A 1 113 ? 11.800 -0.429 -17.630 1.00 73.88 113 GLY A CA 1
ATOM 870 C C . GLY A 1 113 ? 12.828 0.303 -16.755 1.00 73.88 113 GLY A C 1
ATOM 871 O O . GLY A 1 113 ? 14.027 0.109 -16.938 1.00 73.88 113 GLY A O 1
ATOM 872 N N . ILE A 1 114 ? 12.390 1.098 -15.769 1.00 75.31 114 ILE A N 1
ATOM 873 C CA . ILE A 1 114 ? 13.276 1.832 -14.847 1.00 75.31 114 ILE A CA 1
ATOM 874 C C . ILE A 1 114 ? 14.117 0.861 -14.005 1.00 75.31 114 ILE A C 1
ATOM 876 O O . ILE A 1 114 ? 15.294 1.120 -13.756 1.00 75.31 114 ILE A O 1
ATOM 880 N N . LEU A 1 115 ? 13.545 -0.280 -13.601 1.00 74.75 115 LEU A N 1
ATOM 881 C CA . LEU A 1 115 ? 14.280 -1.311 -12.857 1.00 74.75 115 LEU A CA 1
ATOM 882 C C . LEU A 1 115 ? 15.485 -1.858 -13.626 1.00 74.75 115 LEU A C 1
ATOM 884 O O . LEU A 1 115 ? 16.523 -2.108 -13.020 1.00 74.75 115 LEU A O 1
ATOM 888 N N . ASP A 1 116 ? 15.359 -2.018 -14.942 1.00 74.50 116 ASP A N 1
ATOM 889 C CA . ASP A 1 116 ? 16.428 -2.558 -15.782 1.00 74.50 116 ASP A CA 1
ATOM 890 C C . ASP A 1 116 ? 17.613 -1.584 -15.851 1.00 74.50 116 ASP A C 1
ATOM 892 O O . ASP A 1 116 ? 18.762 -1.998 -15.725 1.00 74.50 116 ASP A O 1
ATOM 896 N N . VAL A 1 117 ? 17.344 -0.275 -15.916 1.00 74.19 117 VAL A N 1
ATOM 897 C CA . VAL A 1 117 ? 18.370 0.784 -15.858 1.00 74.19 117 VAL A CA 1
ATOM 898 C C . VAL A 1 117 ? 19.101 0.784 -14.510 1.00 74.19 117 VAL A C 1
ATOM 900 O O . VAL A 1 117 ? 20.327 0.884 -14.471 1.00 74.19 117 VAL A O 1
ATOM 903 N N . ILE A 1 118 ? 18.368 0.622 -13.402 1.00 73.44 118 ILE A N 1
ATOM 904 C CA . ILE A 1 118 ? 18.948 0.596 -12.047 1.00 73.44 118 ILE A CA 1
ATOM 905 C C . ILE A 1 118 ? 19.841 -0.639 -11.841 1.00 73.44 118 ILE A C 1
ATOM 907 O O . ILE A 1 118 ? 20.892 -0.529 -11.213 1.00 73.44 118 ILE A O 1
ATOM 911 N N . ILE A 1 119 ? 19.432 -1.810 -12.344 1.00 75.44 119 ILE A N 1
ATOM 912 C CA . ILE A 1 119 ? 20.147 -3.082 -12.131 1.00 75.44 119 ILE A CA 1
ATOM 913 C C . ILE A 1 119 ? 21.333 -3.233 -13.086 1.00 75.44 119 ILE A C 1
ATOM 915 O O . ILE A 1 119 ? 22.403 -3.679 -12.673 1.00 75.44 119 ILE A O 1
ATOM 919 N N . SER A 1 120 ? 21.157 -2.882 -14.360 1.00 69.94 120 SER A N 1
ATOM 920 C CA . SER A 1 120 ? 22.201 -3.047 -15.377 1.00 69.94 120 SER A CA 1
ATOM 921 C C . SER A 1 120 ? 23.329 -2.019 -15.254 1.00 69.94 120 SER A C 1
ATOM 923 O O . SER A 1 120 ? 24.378 -2.202 -15.871 1.00 69.94 120 SER A O 1
ATOM 925 N N . GLY A 1 121 ? 23.126 -0.933 -14.490 1.00 61.19 121 GLY A N 1
ATOM 926 C CA . GLY A 1 121 ? 24.083 0.174 -14.353 1.00 61.19 121 GLY A CA 1
ATOM 927 C C . GLY A 1 121 ? 24.441 0.830 -15.691 1.00 61.19 121 GLY A C 1
ATOM 928 O O . GLY A 1 121 ? 25.422 1.567 -15.793 1.00 61.19 121 GLY A O 1
ATOM 929 N N . SER A 1 122 ? 23.682 0.511 -16.740 1.00 54.81 122 SER A N 1
ATOM 930 C CA . SER A 1 122 ? 24.025 0.813 -18.112 1.00 54.81 122 SER A CA 1
ATOM 931 C C . SER A 1 122 ? 23.526 2.211 -18.458 1.00 54.81 122 SER A C 1
ATOM 933 O O . SER A 1 122 ? 22.353 2.534 -18.302 1.00 54.81 122 SER A O 1
ATOM 935 N N . ALA A 1 123 ? 24.430 3.031 -18.993 1.00 50.69 123 ALA A N 1
ATOM 936 C CA . ALA A 1 123 ? 24.101 4.299 -19.641 1.00 50.69 123 ALA A CA 1
ATOM 937 C C . ALA A 1 123 ? 23.353 4.113 -20.983 1.00 50.69 123 ALA A C 1
ATOM 939 O O . ALA A 1 123 ? 23.036 5.094 -21.655 1.00 50.69 123 ALA A O 1
ATOM 940 N N . ALA A 1 124 ? 23.089 2.870 -21.401 1.00 44.31 124 ALA A N 1
ATOM 941 C CA . ALA A 1 124 ? 22.160 2.556 -22.477 1.00 44.31 124 ALA A CA 1
ATOM 942 C C . ALA A 1 124 ? 20.749 2.518 -21.851 1.00 44.31 124 ALA A C 1
ATOM 944 O O . ALA A 1 124 ? 20.520 1.789 -20.897 1.00 44.31 124 ALA A O 1
ATOM 945 N N . THR A 1 125 ? 19.756 3.286 -22.273 1.00 47.69 125 THR A N 1
ATOM 946 C CA . THR A 1 125 ? 19.493 3.859 -23.586 1.00 47.69 125 THR A CA 1
ATOM 947 C C . THR A 1 125 ? 18.579 5.064 -23.415 1.00 47.69 125 THR A C 1
ATOM 949 O O . THR A 1 125 ? 17.697 5.076 -22.564 1.00 47.69 125 THR A O 1
ATOM 952 N N . THR A 1 126 ? 18.692 6.028 -24.319 1.00 50.09 126 THR A N 1
ATOM 953 C CA . THR A 1 126 ? 17.769 7.158 -24.526 1.00 50.09 126 THR A CA 1
ATOM 954 C C . THR A 1 126 ? 16.294 6.768 -24.748 1.00 50.09 126 THR A C 1
ATOM 956 O O . THR A 1 126 ? 15.457 7.640 -24.955 1.00 50.09 126 THR A O 1
ATOM 959 N N . ASN A 1 127 ? 15.955 5.479 -24.675 1.00 54.84 127 ASN A N 1
ATOM 960 C CA . ASN A 1 127 ? 14.617 4.927 -24.809 1.00 54.84 127 ASN A CA 1
ATOM 961 C C . ASN A 1 127 ? 14.404 3.887 -23.703 1.00 54.84 127 ASN A C 1
ATOM 963 O O . ASN A 1 127 ? 15.026 2.822 -23.727 1.00 54.84 127 ASN A O 1
ATOM 967 N N . LEU A 1 128 ? 13.547 4.205 -22.733 1.00 64.94 128 LEU A N 1
ATOM 968 C CA . LEU A 1 128 ? 13.023 3.232 -21.778 1.00 64.94 128 LEU A CA 1
ATOM 969 C C . LEU A 1 128 ? 12.183 2.219 -22.561 1.00 64.94 128 LEU A C 1
ATOM 971 O O . LEU A 1 128 ? 11.283 2.594 -23.313 1.00 64.94 128 LEU A O 1
ATOM 975 N N . ARG A 1 129 ? 12.501 0.928 -22.436 1.00 68.44 129 ARG A N 1
ATOM 976 C CA . ARG A 1 129 ? 11.735 -0.133 -23.096 1.00 68.44 129 ARG A CA 1
ATOM 977 C C . ARG A 1 129 ? 10.506 -0.449 -22.257 1.00 68.44 129 ARG A C 1
ATOM 979 O O . ARG A 1 129 ? 10.500 -1.387 -21.463 1.00 68.44 129 ARG A O 1
ATOM 986 N N . GLU A 1 130 ? 9.481 0.371 -22.433 1.00 67.62 130 GLU A N 1
ATOM 987 C CA . GLU A 1 130 ? 8.196 0.176 -21.778 1.00 67.62 130 GLU A CA 1
ATOM 988 C C . GLU A 1 130 ? 7.562 -1.146 -22.210 1.00 67.62 130 GLU A C 1
ATOM 990 O O . GLU A 1 130 ? 7.523 -1.496 -23.393 1.00 67.62 130 GLU A O 1
ATOM 995 N N . ASN A 1 131 ? 7.038 -1.880 -21.234 1.00 72.31 131 ASN A N 1
ATOM 996 C CA . ASN A 1 131 ? 6.284 -3.095 -21.471 1.00 72.31 131 ASN A CA 1
ATOM 997 C C . ASN A 1 131 ? 4.944 -3.017 -20.737 1.00 72.31 131 ASN A C 1
ATOM 999 O O . ASN A 1 131 ? 4.799 -3.419 -19.581 1.00 72.31 131 ASN A O 1
ATOM 1003 N N . THR A 1 132 ? 3.944 -2.493 -21.443 1.00 70.56 132 THR A N 1
ATOM 1004 C CA . THR A 1 132 ? 2.566 -2.372 -20.953 1.00 70.56 132 THR A CA 1
ATOM 1005 C C . THR A 1 132 ? 1.900 -3.730 -20.727 1.00 70.56 132 THR A C 1
ATOM 1007 O O . THR A 1 132 ? 0.988 -3.817 -19.905 1.00 70.56 132 THR A O 1
ATOM 1010 N N . ALA A 1 133 ? 2.366 -4.800 -21.386 1.00 74.62 133 ALA A N 1
ATOM 1011 C CA . ALA A 1 133 ? 1.810 -6.140 -21.216 1.00 74.62 133 ALA A CA 1
ATOM 1012 C C . ALA A 1 133 ? 2.084 -6.695 -19.810 1.00 74.62 133 ALA A C 1
ATOM 1014 O O . ALA A 1 133 ? 1.196 -7.300 -19.215 1.00 74.62 133 ALA A O 1
ATOM 1015 N N . VAL A 1 134 ? 3.246 -6.390 -19.221 1.00 77.81 134 VAL A N 1
ATOM 1016 C CA . VAL A 1 134 ? 3.574 -6.806 -17.845 1.00 77.81 134 VAL A CA 1
ATOM 1017 C C . VAL A 1 134 ? 2.599 -6.198 -16.839 1.00 77.81 134 VAL A C 1
ATOM 1019 O O . VAL A 1 134 ? 2.182 -6.861 -15.897 1.00 77.81 134 VAL A O 1
ATOM 1022 N N . MET A 1 135 ? 2.153 -4.959 -17.066 1.00 77.12 135 MET A N 1
ATOM 1023 C CA . MET A 1 135 ? 1.181 -4.311 -16.186 1.00 77.12 135 MET A CA 1
ATOM 1024 C C . MET A 1 135 ? -0.149 -5.078 -16.129 1.00 77.12 135 MET A C 1
ATOM 1026 O O . MET A 1 135 ? -0.780 -5.116 -15.076 1.00 77.12 135 MET A O 1
ATOM 1030 N N . SER A 1 136 ? -0.562 -5.710 -17.235 1.00 79.88 136 SER A N 1
ATOM 1031 C CA . SER A 1 136 ? -1.819 -6.468 -17.305 1.00 79.88 136 SER A CA 1
ATOM 1032 C C . SER A 1 136 ? -1.834 -7.683 -16.371 1.00 79.88 136 SER A C 1
ATOM 1034 O O . SER A 1 136 ? -2.872 -7.989 -15.786 1.00 79.88 136 SER A O 1
ATOM 1036 N N . GLU A 1 137 ? -0.676 -8.304 -16.139 1.00 85.00 137 GLU A N 1
ATOM 1037 C CA . GLU A 1 137 ? -0.526 -9.435 -15.216 1.00 85.00 137 GLU A CA 1
ATOM 1038 C C . GLU A 1 137 ? -0.669 -9.000 -13.751 1.00 85.00 137 GLU A C 1
ATOM 1040 O O . GLU A 1 137 ? -1.181 -9.750 -12.920 1.00 85.00 137 GLU A O 1
ATOM 1045 N N . PHE A 1 138 ? -0.287 -7.757 -13.438 1.00 84.75 138 PHE A N 1
ATOM 1046 C CA . PHE A 1 138 ? -0.409 -7.191 -12.094 1.00 84.75 138 PHE A CA 1
ATOM 1047 C C . PHE A 1 138 ? -1.801 -6.638 -11.778 1.00 84.75 138 PHE A C 1
ATOM 1049 O O . PHE A 1 138 ? -2.104 -6.430 -10.602 1.00 84.75 138 PHE A O 1
ATOM 1056 N N . VAL A 1 139 ? -2.681 -6.459 -12.773 1.00 83.50 139 VAL A N 1
ATOM 1057 C CA . VAL A 1 139 ? -4.053 -5.969 -12.540 1.00 83.50 139 VAL A CA 1
ATOM 1058 C C . VAL A 1 139 ? -4.803 -6.884 -11.576 1.00 83.50 139 VAL A C 1
ATOM 1060 O O . VAL A 1 139 ? -5.405 -6.400 -10.620 1.00 83.50 139 VAL A O 1
ATOM 1063 N N . PHE A 1 140 ? -4.740 -8.201 -11.783 1.00 86.69 140 PHE A N 1
ATOM 1064 C CA . PHE A 1 140 ? -5.461 -9.152 -10.939 1.00 86.69 140 PHE A CA 1
ATOM 1065 C C . PHE A 1 140 ? -4.977 -9.132 -9.472 1.00 86.69 140 PHE A C 1
ATOM 1067 O O . PHE A 1 140 ? -5.811 -8.930 -8.588 1.00 86.69 140 PHE A O 1
ATOM 1074 N N . PRO A 1 141 ? -3.664 -9.229 -9.171 1.00 86.12 141 PRO A N 1
ATOM 1075 C CA . PRO A 1 141 ? -3.148 -9.040 -7.814 1.00 86.12 141 PRO A CA 1
ATOM 1076 C C . PRO A 1 141 ? -3.554 -7.710 -7.166 1.00 86.12 141 PRO A C 1
ATOM 1078 O O . PRO A 1 141 ? -3.935 -7.694 -5.996 1.00 86.12 141 PRO A O 1
ATOM 1081 N N . ILE A 1 142 ? -3.501 -6.599 -7.913 1.00 85.25 142 ILE A N 1
ATOM 1082 C CA . ILE A 1 142 ? -3.868 -5.271 -7.395 1.00 85.25 142 ILE A CA 1
ATOM 1083 C C . ILE A 1 142 ? -5.338 -5.248 -6.975 1.00 85.25 142 ILE A C 1
ATOM 1085 O O . ILE A 1 142 ? -5.643 -4.764 -5.886 1.00 85.25 142 ILE A O 1
ATOM 1089 N N . VAL A 1 143 ? -6.233 -5.794 -7.802 1.00 87.31 143 VAL A N 1
ATOM 1090 C CA . VAL A 1 143 ? -7.669 -5.873 -7.497 1.00 87.31 143 VAL A CA 1
ATOM 1091 C C . VAL A 1 143 ? -7.913 -6.722 -6.252 1.00 87.31 143 VAL A C 1
ATOM 1093 O O . VAL A 1 143 ? -8.606 -6.274 -5.346 1.00 87.31 143 VAL A O 1
ATOM 1096 N N . VAL A 1 144 ? -7.279 -7.892 -6.145 1.00 87.88 144 VAL A N 1
ATOM 1097 C CA . VAL A 1 144 ? -7.432 -8.766 -4.970 1.00 87.88 144 VAL A CA 1
ATOM 1098 C C . VAL A 1 144 ? -7.002 -8.055 -3.683 1.00 87.88 144 VAL A C 1
ATOM 1100 O O . VAL A 1 144 ? -7.714 -8.095 -2.678 1.00 87.88 144 VAL A O 1
ATOM 1103 N N . PHE A 1 145 ? -5.854 -7.374 -3.692 1.00 85.25 145 PHE A N 1
ATOM 1104 C CA . PHE A 1 145 ? -5.409 -6.629 -2.514 1.00 85.25 145 PHE A CA 1
ATOM 1105 C C . PHE A 1 145 ? -6.287 -5.407 -2.225 1.00 85.25 145 PHE A C 1
ATOM 1107 O O . PHE A 1 145 ? -6.526 -5.092 -1.055 1.00 85.25 145 PHE A O 1
ATOM 1114 N N . ALA A 1 146 ? -6.798 -4.740 -3.262 1.00 84.56 146 ALA A N 1
ATOM 1115 C CA . ALA A 1 146 ? -7.727 -3.627 -3.112 1.00 84.56 146 ALA A CA 1
ATOM 1116 C C . ALA A 1 146 ? -9.047 -4.085 -2.481 1.00 84.56 146 ALA A C 1
ATOM 1118 O O . ALA A 1 146 ? -9.538 -3.429 -1.563 1.00 84.56 146 ALA A O 1
ATOM 1119 N N . ASP A 1 147 ? -9.570 -5.243 -2.878 1.00 85.19 147 ASP A N 1
ATOM 1120 C CA . ASP A 1 147 ? -10.785 -5.820 -2.299 1.00 85.19 147 ASP A CA 1
ATOM 1121 C C . ASP A 1 147 ? -10.603 -6.169 -0.816 1.00 85.19 147 ASP A C 1
ATOM 1123 O O . ASP A 1 147 ? -11.478 -5.887 0.012 1.00 85.19 147 ASP A O 1
ATOM 1127 N N . ILE A 1 148 ? -9.440 -6.719 -0.445 1.00 85.00 148 ILE A N 1
ATOM 1128 C CA . ILE A 1 148 ? -9.083 -6.980 0.960 1.00 85.00 148 ILE A CA 1
ATOM 1129 C C . ILE A 1 148 ? -9.049 -5.671 1.760 1.00 85.00 148 ILE A C 1
ATOM 1131 O O . ILE A 1 148 ? -9.590 -5.609 2.870 1.00 85.00 148 ILE A O 1
ATOM 1135 N N . LEU A 1 149 ? -8.457 -4.616 1.194 1.00 83.31 149 LEU A N 1
ATOM 1136 C CA . LEU A 1 149 ? -8.395 -3.297 1.820 1.00 83.31 149 LEU A CA 1
ATOM 1137 C C . LEU A 1 149 ? -9.786 -2.683 2.008 1.00 83.31 149 LEU A C 1
ATOM 1139 O O . LEU A 1 149 ? -10.099 -2.215 3.103 1.00 83.31 149 LEU A O 1
ATOM 1143 N N . ILE A 1 150 ? -10.626 -2.706 0.972 1.00 84.19 150 ILE A N 1
ATOM 1144 C CA . ILE A 1 150 ? -11.985 -2.149 1.016 1.00 84.19 150 ILE A CA 1
ATOM 1145 C C . ILE A 1 150 ? -12.812 -2.888 2.068 1.00 84.19 150 ILE A C 1
ATOM 1147 O O . ILE A 1 150 ? -13.451 -2.257 2.911 1.00 84.19 150 ILE A O 1
ATOM 1151 N N . THR A 1 151 ? -12.744 -4.220 2.081 1.00 83.31 151 THR A N 1
ATOM 1152 C CA . THR A 1 151 ? -13.449 -5.041 3.073 1.00 83.31 151 THR A CA 1
ATOM 1153 C C . THR A 1 151 ? -12.982 -4.707 4.491 1.00 83.31 151 THR A C 1
ATOM 1155 O O . THR A 1 151 ? -13.807 -4.517 5.387 1.00 83.31 151 THR A O 1
ATOM 1158 N N . GLY A 1 152 ? -11.669 -4.559 4.697 1.00 78.88 152 GLY A N 1
ATOM 1159 C CA . GLY A 1 152 ? -11.101 -4.134 5.977 1.00 78.88 152 GLY A CA 1
ATOM 1160 C C . GLY A 1 152 ? -11.601 -2.756 6.424 1.00 78.88 152 GLY A C 1
ATOM 1161 O O . GLY A 1 152 ? -12.018 -2.600 7.572 1.00 78.88 152 GLY A O 1
ATOM 1162 N N . ALA A 1 153 ? -11.631 -1.778 5.515 1.00 77.94 153 ALA A N 1
ATOM 1163 C CA . ALA A 1 153 ? -12.072 -0.413 5.804 1.00 77.94 153 ALA A CA 1
ATOM 1164 C C . ALA A 1 153 ? -13.571 -0.329 6.149 1.00 77.94 153 ALA A C 1
ATOM 1166 O O . ALA A 1 153 ? -13.972 0.407 7.058 1.00 77.94 153 ALA A O 1
ATOM 1167 N N . VAL A 1 154 ? -14.410 -1.113 5.464 1.00 83.75 154 VAL A N 1
ATOM 1168 C CA . VAL A 1 154 ? -15.847 -1.210 5.768 1.00 83.75 154 VAL A CA 1
ATOM 1169 C C . VAL A 1 154 ? -16.063 -1.819 7.155 1.00 83.75 154 VAL A C 1
ATOM 1171 O O . VAL A 1 154 ? -16.850 -1.292 7.945 1.00 83.75 154 VAL A O 1
ATOM 1174 N N . VAL A 1 155 ? -15.338 -2.891 7.486 1.00 80.88 155 VAL A N 1
ATOM 1175 C CA . VAL A 1 155 ? -15.421 -3.538 8.805 1.00 80.88 155 VAL A CA 1
ATOM 1176 C C . VAL A 1 155 ? -14.977 -2.587 9.924 1.00 80.88 155 VAL A C 1
ATOM 1178 O O . VAL A 1 155 ? -15.659 -2.515 10.951 1.00 80.88 155 VAL A O 1
ATOM 1181 N N . ASP A 1 156 ? -13.899 -1.819 9.728 1.00 74.06 156 ASP A N 1
ATOM 1182 C CA . ASP A 1 156 ? -13.450 -0.799 10.692 1.00 74.06 156 ASP A CA 1
ATOM 1183 C C . ASP A 1 156 ? -14.520 0.277 10.923 1.00 74.06 156 ASP A C 1
ATOM 1185 O O . ASP A 1 156 ? -14.861 0.593 12.067 1.00 74.06 156 ASP A O 1
ATOM 1189 N N . SER A 1 157 ? -15.134 0.764 9.842 1.00 76.31 157 SER A N 1
ATOM 1190 C CA . SER A 1 157 ? -16.194 1.776 9.905 1.00 76.31 157 SER A CA 1
ATOM 1191 C C . SER A 1 157 ? -17.413 1.283 10.695 1.00 76.31 157 SER A C 1
ATOM 1193 O O . SER A 1 157 ? -17.930 1.987 11.565 1.00 76.31 157 SER A O 1
ATOM 1195 N N . ILE A 1 158 ? -17.861 0.045 10.455 1.00 80.44 158 ILE A N 1
ATOM 1196 C CA . ILE A 1 158 ? -18.987 -0.558 11.192 1.00 80.44 158 ILE A CA 1
ATOM 1197 C C . ILE A 1 158 ? -18.637 -0.723 12.675 1.00 80.44 158 ILE A C 1
ATOM 1199 O O . ILE A 1 158 ? -19.456 -0.430 13.552 1.00 80.44 158 ILE A O 1
ATOM 1203 N N . MET A 1 159 ? -17.416 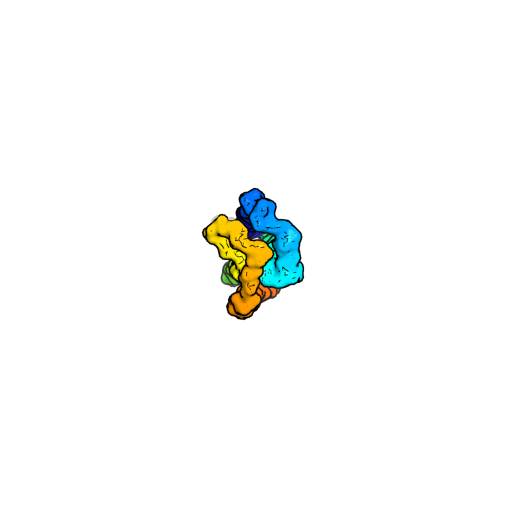-1.169 12.975 1.00 73.38 159 MET A N 1
ATOM 1204 C CA . MET A 1 159 ? -16.944 -1.353 14.347 1.00 73.38 159 MET A CA 1
ATOM 1205 C C . MET A 1 159 ? -16.883 -0.034 15.123 1.00 73.38 159 MET A C 1
ATOM 1207 O O . MET A 1 159 ? -17.237 -0.003 16.314 1.00 73.38 159 MET A O 1
ATOM 1211 N N . TYR A 1 160 ? -16.479 1.042 14.449 1.00 70.25 160 TYR A N 1
ATOM 1212 C CA . TYR A 1 160 ? -16.503 2.393 14.990 1.00 70.25 160 TYR A CA 1
ATOM 1213 C C . TYR A 1 160 ? -17.924 2.797 15.391 1.00 70.25 160 TYR A C 1
ATOM 1215 O O . TYR A 1 160 ? -18.170 3.083 16.568 1.00 70.25 160 TYR A O 1
ATOM 1223 N N . PHE A 1 161 ? -18.879 2.728 14.458 1.00 77.88 161 PHE A N 1
ATOM 1224 C CA . PHE A 1 161 ? -20.270 3.090 14.739 1.00 77.88 161 PHE A CA 1
ATOM 1225 C C . PHE A 1 161 ? -20.867 2.230 15.859 1.00 77.88 161 PHE A C 1
ATOM 1227 O O . PHE A 1 161 ? -21.449 2.760 16.808 1.00 77.88 161 PHE A O 1
ATOM 1234 N N . ALA A 1 162 ? -20.652 0.914 15.820 1.00 76.25 162 ALA A N 1
ATOM 1235 C CA . ALA A 1 162 ? -21.144 0.004 16.851 1.00 76.25 162 ALA A CA 1
ATOM 1236 C C . ALA A 1 162 ? -20.573 0.328 18.245 1.00 76.25 162 ALA A C 1
ATOM 1238 O O . ALA A 1 162 ? -21.290 0.256 19.243 1.00 76.25 162 ALA A O 1
ATOM 1239 N N . THR A 1 163 ? -19.295 0.704 18.341 1.00 70.75 163 THR A N 1
ATOM 1240 C CA . THR A 1 163 ? -18.661 1.040 19.628 1.00 70.75 163 THR A CA 1
ATOM 1241 C C . THR A 1 163 ? -19.081 2.420 20.135 1.00 70.75 163 THR A C 1
ATOM 1243 O O . THR A 1 163 ? -19.256 2.600 21.345 1.00 70.75 163 THR A O 1
ATOM 1246 N N . TYR A 1 164 ? -19.297 3.377 19.234 1.00 70.25 164 TYR A N 1
ATOM 1247 C CA . TYR A 1 164 ? -19.789 4.705 19.582 1.00 70.25 164 TYR A CA 1
ATOM 1248 C C . TYR A 1 164 ? -21.197 4.636 20.196 1.00 70.25 164 TYR A C 1
ATOM 1250 O O . TYR A 1 164 ? -21.405 5.122 21.314 1.00 70.25 164 TYR A O 1
ATOM 1258 N N . PHE A 1 165 ? -22.125 3.933 19.535 1.00 73.69 165 PHE A N 1
ATOM 1259 C CA . PHE A 1 165 ? -23.528 3.825 19.957 1.00 73.69 165 PHE A CA 1
ATOM 1260 C C . PHE A 1 165 ? -23.798 2.815 21.086 1.00 73.69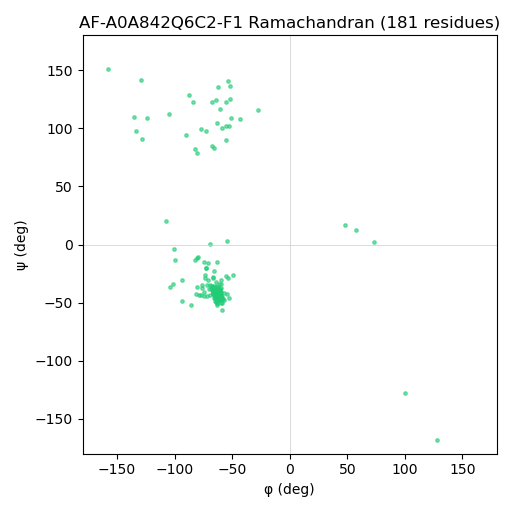 165 PHE A C 1
ATOM 1262 O O . PHE A 1 165 ? -24.885 2.823 21.662 1.00 73.69 165 PHE A O 1
ATOM 1269 N N . GLN A 1 166 ? -22.837 1.965 21.464 1.00 71.00 166 GLN A N 1
ATOM 1270 C CA . GLN A 1 166 ? -22.982 1.098 22.640 1.00 71.00 166 GLN A CA 1
ATOM 1271 C C . GLN A 1 166 ? -23.113 1.947 23.912 1.00 71.00 166 GLN A C 1
ATOM 1273 O O . GLN A 1 166 ? -22.117 2.487 24.385 1.00 71.00 166 GLN A O 1
ATOM 1278 N N . ASN A 1 167 ? -24.315 2.075 24.482 1.00 51.56 167 ASN A N 1
ATOM 1279 C CA . ASN A 1 167 ? -24.517 2.753 25.767 1.00 51.56 167 ASN A CA 1
ATOM 1280 C C . ASN A 1 167 ? -23.589 2.154 26.840 1.00 51.56 167 ASN A C 1
ATOM 1282 O O . ASN A 1 167 ? -23.395 0.933 26.852 1.00 51.56 167 ASN A O 1
ATOM 1286 N N . PRO A 1 168 ? -22.997 2.967 27.738 1.00 50.50 168 PRO A N 1
ATOM 1287 C CA . PRO A 1 168 ? -22.226 2.422 28.844 1.00 50.50 168 PRO A CA 1
ATOM 1288 C C . PRO A 1 168 ? -23.129 1.455 29.605 1.00 50.50 168 PRO A C 1
ATOM 1290 O O . PRO A 1 168 ? -24.217 1.825 30.049 1.00 50.50 168 PRO A O 1
ATOM 1293 N N . HIS A 1 169 ? -22.696 0.198 29.724 1.00 42.28 169 HIS A N 1
ATOM 1294 C CA . HIS A 1 169 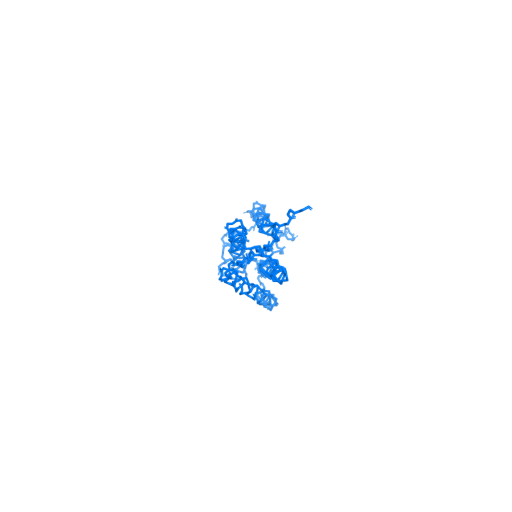? -23.339 -0.743 30.625 1.00 42.28 169 HIS A CA 1
ATOM 1295 C C . HIS A 1 169 ? -23.237 -0.129 32.019 1.00 42.28 169 HIS A C 1
ATOM 1297 O O . HIS A 1 169 ? -22.186 -0.177 32.660 1.00 42.28 169 HIS A O 1
ATOM 1303 N N . HIS A 1 170 ? -24.333 0.480 32.468 1.00 39.12 170 HIS A N 1
ATOM 1304 C CA . HIS A 1 170 ? -24.568 0.785 33.862 1.00 39.12 170 HIS A CA 1
ATOM 1305 C C . HIS A 1 170 ? -24.375 -0.545 34.589 1.00 39.12 170 HIS A C 1
ATOM 1307 O O . HIS A 1 170 ? -25.214 -1.446 34.499 1.00 39.12 170 HIS A O 1
ATOM 1313 N N . LYS A 1 171 ? -23.211 -0.724 35.225 1.00 40.25 171 LYS A N 1
ATOM 1314 C CA . LYS A 1 171 ? -23.040 -1.763 36.230 1.00 40.25 171 LYS A CA 1
ATOM 1315 C C . LYS A 1 171 ? -24.144 -1.479 37.236 1.00 40.25 171 LYS A C 1
ATOM 1317 O O . LYS A 1 171 ? -24.008 -0.546 38.020 1.00 40.25 171 LYS A O 1
ATOM 1322 N N . ARG A 1 172 ? -25.242 -2.245 37.185 1.00 35.56 172 ARG A N 1
ATOM 1323 C CA . ARG A 1 172 ? -26.178 -2.319 38.302 1.00 35.56 172 ARG A CA 1
ATOM 1324 C C . ARG A 1 172 ? -25.316 -2.626 39.512 1.00 35.56 172 ARG A C 1
ATOM 1326 O O . ARG A 1 172 ? -24.749 -3.715 39.620 1.00 35.56 172 ARG A O 1
ATOM 1333 N N . THR A 1 173 ? -25.180 -1.634 40.374 1.00 40.97 173 THR A N 1
ATOM 1334 C CA . THR A 1 173 ? -24.827 -1.804 41.768 1.00 40.97 173 THR A CA 1
ATOM 1335 C C . THR A 1 173 ? -25.653 -2.975 42.280 1.00 40.97 173 THR A C 1
ATOM 1337 O O . THR A 1 173 ? -26.867 -2.877 42.453 1.00 40.97 173 THR A O 1
ATOM 1340 N N . LYS A 1 174 ? -25.006 -4.119 42.523 1.00 34.06 174 LYS A N 1
ATOM 1341 C CA . LYS A 1 174 ? -25.506 -5.013 43.559 1.00 34.06 174 LYS A CA 1
ATOM 1342 C C . LYS A 1 174 ? -25.280 -4.261 44.864 1.00 34.06 174 LYS A C 1
ATOM 1344 O O . LYS A 1 174 ? -24.251 -4.413 45.509 1.00 34.06 174 LYS A O 1
ATOM 1349 N N . CYS A 1 175 ? -26.231 -3.397 45.203 1.00 42.44 175 CYS A N 1
ATOM 1350 C CA . CYS A 1 175 ? -26.489 -3.038 46.581 1.00 42.44 175 CYS A CA 1
ATOM 1351 C C . CYS A 1 175 ? -26.993 -4.326 47.244 1.00 42.44 175 CYS A C 1
ATOM 1353 O O . CYS A 1 175 ? -28.191 -4.600 47.266 1.00 42.44 175 CYS A O 1
ATOM 1355 N N . SER A 1 176 ? -26.074 -5.196 47.671 1.00 37.31 176 SER A N 1
ATOM 1356 C CA . SER A 1 176 ? -26.412 -6.184 48.684 1.00 37.31 176 SER A CA 1
ATOM 1357 C C . SER A 1 176 ? -26.420 -5.433 50.003 1.00 37.31 176 SER A C 1
ATOM 1359 O O . SER A 1 176 ? -25.373 -5.156 50.587 1.00 37.31 176 SER A O 1
ATOM 1361 N N . ILE A 1 177 ? -27.626 -5.085 50.438 1.00 48.41 177 ILE A N 1
ATOM 1362 C CA . ILE A 1 177 ? -27.952 -4.899 51.844 1.00 48.41 177 ILE A CA 1
ATOM 1363 C C . ILE A 1 177 ? -27.555 -6.210 52.539 1.00 48.41 177 ILE A C 1
ATOM 1365 O O . ILE A 1 177 ? -28.335 -7.156 52.592 1.00 48.41 177 ILE A O 1
ATOM 1369 N N . GLN A 1 178 ? -26.310 -6.305 53.004 1.00 38.94 178 GLN A N 1
ATOM 1370 C CA . GLN A 1 178 ? -25.931 -7.267 54.028 1.00 38.94 178 GLN A CA 1
ATOM 1371 C C . GLN A 1 178 ? -26.153 -6.525 55.341 1.00 38.94 178 GLN A C 1
ATOM 1373 O O . GLN A 1 178 ? -25.350 -5.689 55.754 1.00 38.94 178 GLN A O 1
ATOM 1378 N N . GLY A 1 179 ? -27.340 -6.744 55.900 1.00 38.78 179 GLY A N 1
ATOM 1379 C CA . GLY A 1 179 ? -27.780 -6.133 57.136 1.00 38.78 179 GLY A CA 1
ATOM 1380 C C . GLY A 1 179 ? -26.761 -6.318 58.254 1.00 38.78 179 GLY A C 1
ATOM 1381 O O . GLY A 1 179 ? -26.231 -7.406 58.472 1.00 38.78 179 GLY A O 1
ATOM 1382 N N . SER A 1 180 ? -26.558 -5.221 58.975 1.00 37.19 180 SER A N 1
ATOM 1383 C CA . SER A 1 180 ? -26.320 -5.210 60.411 1.00 37.19 180 SER A CA 1
ATOM 1384 C C . SER A 1 180 ? -26.974 -6.417 61.095 1.00 37.19 180 SER A C 1
ATOM 1386 O O . SER A 1 180 ? -28.201 -6.540 61.114 1.00 37.19 180 SER A O 1
ATOM 1388 N N . LYS A 1 181 ? -26.152 -7.286 61.680 1.00 35.75 181 LYS A N 1
ATOM 1389 C CA . LYS A 1 181 ? -26.497 -7.978 62.918 1.00 35.75 181 LYS A CA 1
ATOM 1390 C C . LYS A 1 181 ? -25.300 -7.902 63.853 1.00 35.75 181 LYS A C 1
ATOM 1392 O O . LYS A 1 181 ? -24.341 -8.654 63.740 1.00 35.75 181 LYS A O 1
ATOM 1397 N N . ILE A 1 182 ? -25.404 -6.921 64.741 1.00 38.19 182 ILE A N 1
ATOM 1398 C CA . ILE A 1 182 ? -24.927 -6.977 66.118 1.00 38.19 182 ILE A CA 1
ATOM 1399 C C . ILE A 1 182 ? -25.506 -8.253 66.742 1.00 38.19 182 ILE A C 1
ATOM 1401 O O . ILE A 1 182 ? -26.718 -8.434 66.649 1.00 38.19 182 ILE A O 1
ATOM 1405 N N . TYR A 1 183 ? -24.653 -9.120 67.285 1.00 42.59 183 TYR A N 1
ATOM 1406 C CA . TYR A 1 183 ? -24.740 -9.761 68.607 1.00 42.59 183 TYR A CA 1
ATOM 1407 C C . TYR A 1 183 ? -23.417 -10.479 68.872 1.00 42.59 183 TYR A C 1
ATOM 1409 O O . TYR A 1 183 ? -22.984 -11.244 67.982 1.00 42.59 183 TYR A O 1
#

Sequence (183 aa):
MVSAILQGSLFIVLTSSGIAIQLMYLYTINIIQFLLLSFEGPAKWIFLGYIFYPILITLIAITAIFYNHLEVNLQKRVRGIKSVLAWINLIGVNAGGAAVAMTLIYAGLVSSGILDVIISGSAATTNLRENTAVMSEFVFPIVVFADILITGAVVDSIMYFATYFQNPHHKRTKCSIQGSKIY

Foldseek 3Di:
DVLLVVLVVVLVVVVVVVVVVCVVCVPLDDVVNLVCCCVPALLVLLVVLNVQSVVLSVVVVVLVVVVVCCCVPVVLDDDDPVVVLVVLLSCQSRVLSVQLSVLSNVLSCVQQQVVVCVVVVDSDDPDRPGHVVSSVVSPVVNVVSVVSNVVSVVSSVVVSVVSVPPDPPPPPPPPPCPDDDDD

Mean predicted aligned error: 12.45 Å